Protein AF-A0A7R7RNQ8-F1 (afdb_monomer)

Structure (mmCIF, N/CA/C/O backbone):
data_AF-A0A7R7RNQ8-F1
#
_entry.id   AF-A0A7R7RNQ8-F1
#
loop_
_atom_site.group_PDB
_atom_site.id
_atom_site.type_symbol
_atom_site.label_atom_id
_atom_site.label_alt_id
_atom_site.label_comp_id
_atom_site.label_asym_id
_atom_site.label_entity_id
_atom_site.label_seq_id
_atom_site.pdbx_PDB_ins_code
_atom_site.Cartn_x
_atom_site.Cartn_y
_atom_site.Cartn_z
_atom_site.occupancy
_atom_site.B_iso_or_equiv
_atom_site.auth_seq_id
_atom_site.auth_comp_id
_atom_site.auth_asym_id
_atom_site.auth_atom_id
_atom_site.pdbx_PDB_model_num
ATOM 1 N N . MET A 1 1 ? -29.403 -21.912 22.477 1.00 39.38 1 MET A N 1
ATOM 2 C CA . MET A 1 1 ? -28.891 -20.962 21.466 1.00 39.38 1 MET A CA 1
ATOM 3 C C . MET A 1 1 ? -27.373 -20.892 21.588 1.00 39.38 1 MET A C 1
ATOM 5 O O . MET A 1 1 ? -26.887 -20.159 22.429 1.00 39.38 1 MET A O 1
ATOM 9 N N . ALA A 1 2 ? -26.626 -21.720 20.852 1.00 44.69 2 ALA A N 1
ATOM 10 C CA . ALA A 1 2 ? -25.151 -21.695 20.863 1.00 44.69 2 ALA A CA 1
ATOM 11 C C . ALA A 1 2 ? -24.516 -22.313 19.596 1.00 44.69 2 ALA A C 1
ATOM 13 O O . ALA A 1 2 ? -23.317 -22.552 19.563 1.00 44.69 2 ALA A O 1
ATOM 14 N N . LEU A 1 3 ? -25.306 -22.586 18.547 1.00 42.03 3 LEU A N 1
ATOM 15 C CA . LEU A 1 3 ? -24.865 -23.374 17.385 1.00 42.03 3 LEU A CA 1
ATOM 16 C C . LEU A 1 3 ? -24.920 -22.611 16.048 1.00 42.03 3 LEU A C 1
ATOM 18 O O . LEU A 1 3 ? -24.893 -23.229 14.994 1.00 42.03 3 LEU A O 1
ATOM 22 N N . ALA A 1 4 ? -25.023 -21.279 16.082 1.00 43.53 4 ALA A N 1
ATOM 23 C CA . ALA A 1 4 ? -25.098 -20.438 14.878 1.00 43.53 4 ALA A CA 1
ATOM 24 C C . ALA A 1 4 ? -23.815 -19.626 14.604 1.00 43.53 4 ALA A C 1
ATOM 26 O O . ALA A 1 4 ? -23.689 -19.028 13.546 1.00 43.53 4 ALA A O 1
ATOM 27 N N . LEU A 1 5 ? -22.844 -19.623 15.527 1.00 45.00 5 LEU A N 1
ATOM 28 C CA . LEU A 1 5 ? -21.599 -18.844 15.399 1.00 45.00 5 LEU A CA 1
ATOM 29 C C . LEU A 1 5 ? -20.424 -19.634 14.793 1.00 45.00 5 LEU A C 1
ATOM 31 O O . LEU A 1 5 ? -19.368 -19.066 14.549 1.00 45.00 5 LEU A O 1
ATOM 35 N N . LEU A 1 6 ? -20.593 -20.934 14.528 1.00 41.88 6 LEU A N 1
ATOM 36 C CA . LEU A 1 6 ? -19.544 -21.809 13.971 1.00 41.88 6 LEU A CA 1
ATOM 37 C C . LEU A 1 6 ? -19.605 -21.964 12.441 1.00 41.88 6 LEU A C 1
ATOM 39 O O . LEU A 1 6 ? -18.778 -22.664 11.864 1.00 41.88 6 LEU A O 1
ATOM 43 N N . LEU A 1 7 ? -20.563 -21.301 11.790 1.00 43.00 7 LEU A N 1
ATOM 44 C CA . LEU A 1 7 ? -20.811 -21.355 10.345 1.00 43.00 7 LEU A CA 1
ATOM 45 C C . LEU A 1 7 ? -20.489 -20.018 9.659 1.00 43.00 7 LEU A C 1
ATOM 47 O O . LEU A 1 7 ? -21.156 -19.632 8.704 1.00 43.00 7 LEU A O 1
ATOM 51 N N . ALA A 1 8 ? -19.460 -19.303 10.127 1.00 42.69 8 ALA A N 1
ATOM 52 C CA . ALA A 1 8 ? -18.852 -18.281 9.281 1.00 42.69 8 ALA A CA 1
ATOM 53 C C . ALA A 1 8 ? -18.310 -18.986 8.018 1.00 42.69 8 ALA A C 1
ATOM 55 O O . ALA A 1 8 ? -17.591 -19.986 8.145 1.00 42.69 8 ALA A O 1
ATOM 56 N N . PRO A 1 9 ? -18.694 -18.548 6.809 1.00 42.41 9 PRO A N 1
ATOM 57 C CA . PRO A 1 9 ? -18.375 -19.253 5.579 1.00 42.41 9 PRO A CA 1
ATOM 58 C C . PRO A 1 9 ? -16.866 -19.184 5.339 1.00 42.41 9 PRO A C 1
ATOM 60 O O . PRO A 1 9 ? -16.341 -18.171 4.899 1.00 42.41 9 PRO A O 1
ATOM 63 N N . ARG A 1 10 ? -16.152 -20.286 5.594 1.00 46.88 10 ARG A N 1
ATOM 64 C CA . ARG A 1 10 ? -14.721 -20.403 5.260 1.00 46.88 10 ARG A CA 1
ATOM 65 C C . ARG A 1 10 ? -14.441 -20.173 3.767 1.00 46.88 10 ARG A C 1
ATOM 67 O O . ARG A 1 10 ? -13.349 -19.754 3.424 1.00 46.88 10 ARG A O 1
ATOM 74 N N . GLY A 1 11 ? -15.438 -20.373 2.901 1.00 50.38 11 GLY A N 1
ATOM 75 C CA . GLY A 1 11 ? -15.301 -20.179 1.456 1.00 50.38 11 GLY A CA 1
ATOM 76 C C . GLY A 1 11 ? -15.123 -18.727 0.994 1.00 50.38 11 GLY A C 1
ATOM 77 O O . GLY A 1 11 ? -14.649 -18.529 -0.118 1.00 50.38 11 GLY A O 1
ATOM 78 N N . SER A 1 12 ? -15.470 -17.709 1.797 1.00 53.78 12 SER A N 1
ATOM 79 C CA . SER A 1 12 ? -15.275 -16.307 1.379 1.00 53.78 12 SER A CA 1
ATOM 80 C C . SER A 1 12 ? -13.824 -15.843 1.531 1.00 53.78 12 SER A C 1
ATOM 82 O O . SER A 1 12 ? -13.345 -15.051 0.725 1.00 53.78 12 SER A O 1
ATOM 84 N N . ALA A 1 13 ? -13.113 -16.378 2.527 1.00 58.53 13 ALA A N 1
ATOM 85 C CA . ALA A 1 13 ? -11.701 -16.091 2.761 1.00 58.53 13 ALA A CA 1
ATOM 86 C C . ALA A 1 13 ? -10.821 -16.622 1.621 1.00 58.53 13 ALA A C 1
ATOM 88 O O . ALA A 1 13 ? -9.940 -15.917 1.127 1.00 58.53 13 ALA A O 1
ATOM 89 N N . ASP A 1 14 ? -11.102 -17.850 1.180 1.00 64.06 14 ASP A N 1
ATOM 90 C CA . ASP A 1 14 ? -10.364 -18.494 0.094 1.00 64.06 14 ASP A CA 1
ATOM 91 C C . ASP A 1 14 ? -10.612 -17.766 -1.234 1.00 64.06 14 ASP A C 1
ATOM 93 O O . ASP A 1 14 ? -9.660 -17.414 -1.922 1.00 64.06 14 ASP A O 1
ATOM 97 N N . ALA A 1 15 ? -11.867 -17.414 -1.539 1.00 70.94 15 ALA A N 1
ATOM 98 C CA . ALA A 1 15 ? -12.206 -16.686 -2.763 1.00 70.94 15 ALA A CA 1
ATOM 99 C C . ALA A 1 15 ? -11.553 -15.294 -2.838 1.00 70.94 15 ALA A C 1
ATOM 101 O O . ALA A 1 15 ? -11.058 -14.903 -3.893 1.00 70.94 15 ALA A O 1
ATOM 102 N N . TYR A 1 16 ? -11.513 -14.554 -1.725 1.00 72.62 16 TYR A N 1
ATOM 103 C CA . TYR A 1 16 ? -10.850 -13.248 -1.683 1.00 72.62 16 TYR A CA 1
ATOM 104 C C . TYR A 1 16 ? -9.325 -13.372 -1.826 1.00 72.62 16 TYR A C 1
ATOM 106 O O . TYR A 1 16 ? -8.682 -12.566 -2.496 1.00 72.62 16 TYR A O 1
ATOM 114 N N . THR A 1 17 ? -8.737 -14.410 -1.230 1.00 75.75 17 THR A N 1
ATOM 115 C CA . THR A 1 17 ? -7.309 -14.711 -1.388 1.00 75.75 17 THR A CA 1
ATOM 116 C C . THR A 1 17 ? -6.977 -15.074 -2.836 1.00 75.75 17 THR A C 1
ATOM 118 O O . THR A 1 17 ? -5.980 -14.595 -3.377 1.00 75.75 17 THR A O 1
ATOM 121 N N . ASP A 1 18 ? -7.827 -15.868 -3.485 1.00 78.12 18 ASP A N 1
ATOM 122 C CA . ASP A 1 18 ? -7.686 -16.220 -4.897 1.00 78.12 18 ASP A CA 1
ATOM 123 C C . ASP A 1 18 ? -7.822 -14.990 -5.804 1.00 78.12 18 ASP A C 1
ATOM 125 O O . ASP A 1 18 ? -7.051 -14.841 -6.753 1.00 78.12 18 ASP A O 1
ATOM 129 N N . GLU A 1 19 ? -8.741 -14.071 -5.492 1.00 78.31 19 GLU A N 1
ATOM 130 C CA . GLU A 1 19 ? -8.885 -12.801 -6.209 1.00 78.31 19 GLU A CA 1
ATOM 131 C C . GLU A 1 19 ? -7.642 -11.916 -6.058 1.00 78.31 19 GLU A C 1
ATOM 133 O O . GLU A 1 19 ? -7.121 -11.421 -7.058 1.00 78.31 19 GLU A O 1
ATOM 138 N N . LEU A 1 20 ? -7.118 -11.767 -4.836 1.00 78.88 20 LEU A N 1
ATOM 139 C CA . LEU A 1 20 ? -5.869 -11.043 -4.576 1.00 78.88 20 LEU A CA 1
ATOM 140 C C . LEU A 1 20 ? -4.714 -11.604 -5.412 1.00 78.88 20 LEU A C 1
ATOM 142 O O . LEU A 1 20 ? -3.985 -10.852 -6.059 1.00 78.88 20 LEU A O 1
ATOM 146 N N . VAL A 1 21 ? -4.558 -12.929 -5.425 1.00 78.00 21 VAL A N 1
ATOM 147 C CA . VAL A 1 21 ? -3.505 -13.603 -6.197 1.00 78.00 21 VAL A CA 1
ATOM 148 C C . VAL A 1 21 ? -3.735 -13.452 -7.702 1.00 78.00 21 VAL A C 1
ATOM 150 O O . VAL A 1 21 ? -2.780 -13.262 -8.454 1.00 78.00 21 VAL A O 1
ATOM 153 N N . ALA A 1 22 ? -4.981 -13.505 -8.170 1.00 83.75 22 ALA A N 1
ATOM 154 C CA . ALA A 1 22 ? -5.301 -13.276 -9.574 1.00 83.75 22 ALA A CA 1
ATOM 155 C C . ALA A 1 22 ? -4.966 -11.839 -10.007 1.00 83.75 22 ALA A C 1
ATOM 157 O O . ALA A 1 22 ? -4.384 -11.654 -11.076 1.00 83.75 22 ALA A O 1
ATOM 158 N N . GLN A 1 23 ? -5.262 -10.838 -9.173 1.00 82.25 23 GLN A N 1
ATOM 159 C CA . GLN A 1 23 ? -4.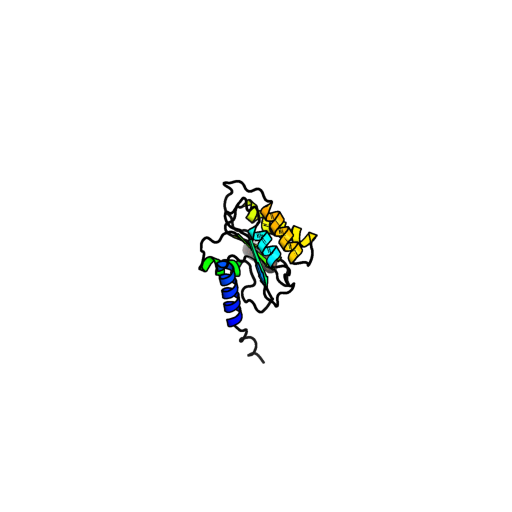900 -9.440 -9.430 1.00 82.25 23 GLN A CA 1
ATOM 160 C C . GLN A 1 23 ? -3.384 -9.218 -9.384 1.00 82.25 23 GLN A C 1
ATOM 162 O O . GLN A 1 23 ? -2.854 -8.517 -10.245 1.00 82.25 23 GLN A O 1
ATOM 167 N N . PHE A 1 24 ? -2.676 -9.896 -8.474 1.00 79.56 24 PHE A N 1
ATOM 168 C CA . PHE A 1 24 ? -1.213 -9.993 -8.486 1.00 79.56 24 PHE A CA 1
ATOM 169 C C . PHE A 1 24 ? -0.667 -10.497 -9.817 1.00 79.56 24 PHE A C 1
ATOM 171 O O . PHE A 1 24 ? 0.159 -9.830 -10.439 1.00 79.56 24 PHE A O 1
ATOM 178 N N . ASN A 1 25 ? -1.188 -11.618 -10.307 1.00 82.00 25 ASN A N 1
ATOM 179 C CA . ASN A 1 25 ? -0.768 -12.182 -11.590 1.00 82.00 25 ASN A CA 1
ATOM 180 C C . ASN A 1 25 ? -1.134 -11.295 -12.791 1.00 82.00 25 ASN A C 1
ATOM 182 O O . ASN A 1 25 ? -0.506 -11.401 -13.840 1.00 82.00 25 ASN A O 1
ATOM 186 N N . ALA A 1 26 ? -2.147 -10.440 -12.648 1.00 86.69 26 ALA A N 1
ATOM 187 C CA . ALA A 1 26 ? -2.567 -9.472 -13.656 1.00 86.69 26 ALA A CA 1
ATOM 188 C C . ALA A 1 26 ? -1.878 -8.100 -13.506 1.00 86.69 26 ALA A C 1
ATOM 190 O O . ALA A 1 26 ? -2.333 -7.135 -14.120 1.00 86.69 26 ALA A O 1
ATOM 191 N N . GLU A 1 27 ? -0.836 -7.989 -12.671 1.00 82.69 27 GLU A N 1
ATOM 192 C CA . GLU A 1 27 ? -0.091 -6.743 -12.407 1.00 82.69 27 GLU A CA 1
ATOM 193 C C . GLU A 1 27 ? -0.994 -5.582 -11.935 1.00 82.69 27 GLU A C 1
ATOM 195 O O . GLU A 1 27 ? -0.756 -4.403 -12.205 1.00 82.69 27 GLU A O 1
ATOM 200 N N . THR A 1 28 ? -2.076 -5.914 -11.226 1.00 85.88 28 THR A N 1
ATOM 201 C CA . THR A 1 28 ? -3.018 -4.940 -10.668 1.00 85.88 28 THR A CA 1
ATOM 202 C C . THR A 1 28 ? -2.738 -4.745 -9.188 1.00 85.88 28 THR A C 1
ATOM 204 O O . THR A 1 28 ? -3.066 -5.596 -8.375 1.00 85.88 28 THR A O 1
ATOM 207 N N . HIS A 1 29 ? -2.171 -3.598 -8.832 1.00 88.19 29 HIS A N 1
ATOM 208 C CA . HIS A 1 29 ? -1.651 -3.292 -7.499 1.00 88.19 29 HIS A CA 1
ATOM 209 C C . HIS A 1 29 ? -2.708 -2.818 -6.494 1.00 88.19 29 HIS A C 1
ATOM 211 O O . HIS A 1 29 ? -2.379 -2.556 -5.337 1.00 88.19 29 HIS A O 1
ATOM 217 N N . VAL A 1 30 ? -3.959 -2.646 -6.925 1.00 89.56 30 VAL A N 1
ATOM 218 C CA . VAL A 1 30 ? -5.040 -2.115 -6.089 1.00 89.56 30 VAL A CA 1
ATOM 219 C C . VAL A 1 30 ? -6.244 -3.042 -6.144 1.00 89.56 30 VAL A C 1
ATOM 221 O O . VAL A 1 30 ? -6.861 -3.190 -7.195 1.00 89.56 30 VAL A O 1
ATOM 224 N N . VAL A 1 31 ? -6.608 -3.594 -4.991 1.00 87.25 31 VAL A N 1
ATOM 225 C CA . VAL A 1 31 ? -7.728 -4.521 -4.805 1.00 87.25 31 VAL A CA 1
ATOM 226 C C . VAL A 1 31 ? -8.782 -3.863 -3.919 1.00 87.25 31 VAL A C 1
ATOM 228 O O . VAL A 1 31 ? -8.449 -3.194 -2.937 1.00 87.25 31 VAL A O 1
ATOM 231 N N . THR A 1 32 ? -10.066 -4.043 -4.237 1.00 85.94 32 THR A N 1
ATOM 232 C CA . THR A 1 32 ? -11.162 -3.462 -3.448 1.00 85.94 32 THR A CA 1
ATOM 233 C C . THR A 1 32 ? -12.312 -4.433 -3.260 1.00 85.94 32 THR A C 1
ATOM 235 O O . THR A 1 32 ? -12.943 -4.837 -4.235 1.00 85.94 32 THR A O 1
ATOM 238 N N . ASP A 1 33 ? -12.649 -4.721 -2.008 1.00 81.06 33 ASP A N 1
ATOM 239 C CA . ASP A 1 33 ? -13.890 -5.398 -1.648 1.00 81.06 33 ASP A CA 1
ATOM 240 C C . ASP A 1 33 ? -15.077 -4.433 -1.872 1.00 81.06 33 ASP A C 1
ATOM 242 O O . ASP A 1 33 ? -15.064 -3.315 -1.342 1.00 81.06 33 ASP A O 1
ATOM 246 N N . PRO A 1 34 ? -16.129 -4.827 -2.618 1.00 78.75 34 PRO A N 1
ATOM 247 C CA . PRO A 1 34 ? -17.337 -4.014 -2.794 1.00 78.75 34 PRO A CA 1
ATOM 248 C C . PRO A 1 34 ? -18.013 -3.596 -1.478 1.00 78.75 34 PRO A C 1
ATOM 250 O O . PRO A 1 34 ? -18.721 -2.588 -1.432 1.00 78.75 34 PRO A O 1
ATOM 253 N N . GLY A 1 35 ? -17.822 -4.373 -0.410 1.00 78.12 35 GLY A N 1
ATOM 254 C CA . GLY A 1 35 ? -18.317 -4.093 0.932 1.00 78.12 35 GLY A CA 1
ATOM 255 C C . GLY A 1 35 ? -17.371 -3.261 1.801 1.00 78.12 35 GLY A C 1
ATOM 256 O O . GLY A 1 35 ? -17.726 -2.995 2.953 1.00 78.12 35 GLY A O 1
ATOM 257 N N . ALA A 1 36 ? -16.186 -2.878 1.304 1.00 82.38 36 ALA A N 1
ATOM 258 C CA . ALA A 1 36 ? -15.186 -2.150 2.079 1.00 82.38 36 ALA A CA 1
ATOM 259 C C . ALA A 1 36 ? -15.747 -0.838 2.640 1.00 82.38 36 ALA A C 1
ATOM 261 O O . ALA A 1 36 ? -16.463 -0.084 1.970 1.00 82.38 36 ALA A O 1
ATOM 262 N N . ARG A 1 37 ? -15.413 -0.562 3.901 1.00 81.25 37 ARG A N 1
ATOM 263 C CA . ARG A 1 37 ? -15.802 0.665 4.599 1.00 81.25 37 ARG A CA 1
ATOM 264 C C . ARG A 1 37 ? -14.567 1.240 5.290 1.00 81.25 37 ARG A C 1
ATOM 266 O O . ARG A 1 37 ? -14.141 0.626 6.262 1.00 81.25 37 ARG A O 1
ATOM 273 N N . PRO A 1 38 ? -14.037 2.393 4.851 1.00 79.25 38 PRO A N 1
ATOM 274 C CA . PRO A 1 38 ? -14.539 3.240 3.762 1.00 79.25 38 PRO A CA 1
ATOM 275 C C . PRO A 1 38 ? -14.288 2.638 2.357 1.00 79.25 38 PRO A C 1
ATOM 277 O O . PRO A 1 38 ? -13.318 1.905 2.171 1.00 79.25 38 PRO A O 1
ATOM 280 N N . PRO A 1 39 ? -15.142 2.929 1.354 1.00 85.75 39 PRO A N 1
ATOM 281 C CA . PRO A 1 39 ? -14.940 2.430 -0.004 1.00 85.75 39 PRO A CA 1
ATOM 282 C C . PRO A 1 39 ? -13.790 3.173 -0.695 1.00 85.75 39 PRO A C 1
ATOM 284 O O . PRO A 1 39 ? -13.769 4.406 -0.721 1.00 85.75 39 PRO A O 1
ATOM 287 N N . LEU A 1 40 ? -12.873 2.435 -1.323 1.00 88.88 40 LEU A N 1
ATOM 288 C CA . LEU A 1 40 ? -11.818 3.018 -2.150 1.00 88.88 40 LEU A CA 1
ATOM 289 C C . LEU A 1 40 ? -12.351 3.297 -3.562 1.00 88.88 40 LEU A C 1
ATOM 291 O O . LEU A 1 40 ? -12.693 2.385 -4.311 1.00 88.88 40 LEU A O 1
ATOM 295 N N . ARG A 1 41 ? -12.445 4.581 -3.919 1.00 89.62 41 ARG A N 1
ATOM 296 C CA . ARG A 1 41 ? -12.845 5.040 -5.259 1.00 89.62 41 ARG A CA 1
ATOM 297 C C . ARG A 1 41 ? -11.613 5.315 -6.124 1.00 89.62 41 ARG A C 1
ATOM 299 O O . ARG A 1 41 ? -10.497 5.353 -5.621 1.00 89.62 41 ARG A O 1
ATOM 306 N N . ASN A 1 42 ? -11.821 5.510 -7.429 1.00 91.25 42 ASN A N 1
ATOM 307 C CA . ASN A 1 42 ? -10.768 5.857 -8.398 1.00 91.25 42 ASN A CA 1
ATOM 308 C C . ASN A 1 42 ? -9.593 4.857 -8.439 1.00 91.25 42 ASN A C 1
ATOM 310 O O . ASN A 1 42 ? -8.450 5.216 -8.709 1.00 91.25 42 ASN A O 1
ATOM 314 N N . VAL A 1 43 ? -9.895 3.573 -8.230 1.00 90.12 43 VAL A N 1
ATOM 315 C CA . VAL A 1 43 ? -8.936 2.454 -8.211 1.00 90.12 43 VAL A CA 1
ATOM 316 C C . VAL A 1 43 ? -8.022 2.446 -9.437 1.00 90.12 43 VAL A C 1
ATOM 318 O O . VAL A 1 43 ? -6.813 2.292 -9.306 1.00 90.12 43 VAL A O 1
ATOM 321 N N . GLY A 1 44 ? -8.574 2.676 -10.632 1.00 91.81 44 GLY A N 1
ATOM 322 C CA . GLY A 1 44 ? -7.791 2.712 -11.870 1.00 91.81 44 GLY A CA 1
ATOM 323 C C . GLY A 1 44 ? -6.825 3.899 -11.968 1.00 91.81 44 GLY A C 1
ATOM 324 O O . GLY A 1 44 ? -5.780 3.789 -12.604 1.00 91.81 44 GLY A O 1
ATOM 325 N N . GLU A 1 45 ? -7.134 5.035 -11.340 1.00 93.25 45 GLU A N 1
ATOM 326 C CA . GLU A 1 45 ? -6.198 6.164 -11.251 1.00 93.25 45 GLU A CA 1
ATOM 327 C C . GLU A 1 45 ? -5.069 5.855 -10.278 1.00 93.25 45 GLU A C 1
ATOM 329 O O . GLU A 1 45 ? -3.905 6.022 -10.638 1.00 93.25 45 GLU A O 1
ATOM 334 N N . LEU A 1 46 ? -5.402 5.311 -9.106 1.00 93.88 46 LEU A N 1
ATOM 335 C CA . LEU A 1 46 ? -4.410 4.908 -8.115 1.00 93.88 46 LEU A CA 1
ATOM 336 C C . LEU A 1 46 ? -3.482 3.812 -8.658 1.00 93.88 46 LEU A C 1
ATOM 338 O O . LEU A 1 46 ? -2.267 3.905 -8.512 1.00 93.88 46 LEU A O 1
ATOM 342 N N . ASN A 1 47 ? -4.030 2.813 -9.354 1.00 94.00 47 ASN A N 1
ATOM 343 C CA . ASN A 1 47 ? -3.229 1.766 -9.982 1.00 94.00 47 ASN A CA 1
ATOM 344 C C . ASN A 1 47 ? -2.286 2.348 -11.045 1.00 94.00 47 ASN A C 1
ATOM 346 O O . ASN A 1 47 ? -1.101 2.030 -11.055 1.00 94.00 47 ASN A O 1
ATOM 350 N N . ARG A 1 48 ? -2.767 3.267 -11.897 1.00 94.12 48 ARG A N 1
ATOM 351 C CA . ARG A 1 48 ? -1.905 3.962 -12.871 1.00 94.12 48 ARG A CA 1
ATOM 352 C C . ARG A 1 48 ? -0.810 4.782 -12.197 1.00 94.12 48 ARG A C 1
ATOM 354 O O . ARG A 1 48 ? 0.311 4.787 -12.690 1.00 94.12 48 ARG A O 1
ATOM 361 N N . GLN A 1 49 ? -1.112 5.449 -11.087 1.00 94.75 49 GLN A N 1
ATOM 362 C CA . GLN A 1 49 ? -0.127 6.199 -10.311 1.00 94.75 49 GLN A CA 1
ATOM 363 C C . GLN A 1 49 ? 0.956 5.279 -9.737 1.00 94.75 49 GLN A C 1
ATOM 365 O O . GLN A 1 49 ? 2.134 5.617 -9.807 1.00 94.75 49 GLN A O 1
ATOM 370 N N . ILE A 1 50 ? 0.573 4.109 -9.214 1.00 92.94 50 ILE A N 1
ATOM 371 C CA . ILE A 1 50 ? 1.525 3.110 -8.719 1.00 92.94 50 ILE A CA 1
ATOM 372 C C . ILE A 1 50 ? 2.390 2.588 -9.870 1.00 92.94 50 ILE A C 1
ATOM 374 O O . ILE A 1 50 ? 3.610 2.578 -9.754 1.00 92.94 50 ILE A O 1
ATOM 378 N N . LEU A 1 51 ? 1.790 2.223 -11.003 1.00 92.75 51 LEU A N 1
ATOM 379 C CA . LEU A 1 51 ? 2.523 1.712 -12.167 1.00 92.75 51 LEU A CA 1
ATOM 380 C C . LEU A 1 51 ? 3.464 2.756 -12.794 1.00 92.75 51 LEU A C 1
ATOM 382 O O . LEU A 1 51 ? 4.541 2.404 -13.264 1.00 92.75 51 LEU A O 1
ATOM 386 N N . ALA A 1 52 ? 3.075 4.034 -12.795 1.00 91.38 52 ALA A N 1
ATOM 387 C CA . ALA A 1 52 ? 3.870 5.135 -13.346 1.00 91.38 52 ALA A CA 1
ATOM 388 C C . ALA A 1 52 ? 4.864 5.749 -12.341 1.00 91.38 52 ALA A C 1
ATOM 390 O O . ALA A 1 52 ? 5.596 6.675 -12.695 1.00 91.38 52 ALA A O 1
ATOM 391 N N . GLY A 1 53 ? 4.865 5.284 -11.089 1.00 86.00 53 GLY A N 1
ATOM 392 C CA . GLY A 1 53 ? 5.690 5.842 -10.024 1.00 86.00 53 GLY A CA 1
ATOM 393 C C . GLY A 1 53 ? 7.192 5.728 -10.327 1.00 86.00 53 GLY A C 1
ATOM 394 O O . GLY A 1 53 ? 7.645 4.685 -10.802 1.00 86.00 53 GLY A O 1
ATOM 395 N N . PRO A 1 54 ? 7.999 6.768 -10.042 1.00 85.81 54 PRO A N 1
ATOM 396 C CA . PRO A 1 54 ? 9.450 6.718 -10.200 1.00 85.81 54 PRO A CA 1
ATOM 397 C C . PRO A 1 54 ? 10.084 5.925 -9.049 1.00 85.81 54 PRO A C 1
ATOM 399 O O . PRO A 1 54 ? 10.677 6.489 -8.134 1.00 85.81 54 PRO A O 1
ATOM 402 N N . TRP A 1 55 ? 9.934 4.602 -9.064 1.00 90.00 55 TRP A N 1
ATOM 403 C CA . TRP A 1 55 ? 10.444 3.722 -8.012 1.00 90.00 55 TRP A CA 1
ATOM 404 C C . TRP A 1 55 ? 11.970 3.608 -8.073 1.00 90.00 55 TRP A C 1
ATOM 406 O O . TRP A 1 55 ? 12.530 2.692 -8.664 1.00 90.00 55 TRP A O 1
ATOM 416 N N . THR A 1 56 ? 12.665 4.544 -7.431 1.00 84.81 56 THR A N 1
ATOM 417 C CA . THR A 1 56 ? 14.139 4.603 -7.384 1.00 84.81 56 THR A CA 1
ATOM 418 C C . THR A 1 56 ? 14.781 3.390 -6.707 1.00 84.81 56 THR A C 1
ATOM 420 O O . THR A 1 56 ? 15.960 3.112 -6.912 1.00 84.81 56 THR A O 1
ATOM 423 N N . TRP A 1 57 ? 14.005 2.655 -5.913 1.00 84.62 57 TRP A N 1
ATOM 424 C CA . TRP A 1 57 ? 14.465 1.564 -5.063 1.00 84.62 57 TRP A CA 1
ATOM 425 C C . TRP A 1 57 ? 13.920 0.184 -5.439 1.00 84.62 57 TRP A C 1
ATOM 427 O O . TRP A 1 57 ? 14.232 -0.800 -4.766 1.00 84.62 57 TRP A O 1
ATOM 437 N N . SER A 1 58 ? 13.111 0.093 -6.496 1.00 82.94 58 SER A N 1
ATOM 438 C CA . SER A 1 58 ? 12.554 -1.168 -6.982 1.00 82.94 58 SER A CA 1
ATOM 439 C C . SER A 1 58 ? 12.405 -1.131 -8.499 1.00 82.94 58 SER A C 1
ATOM 441 O O . SER A 1 58 ? 11.904 -0.162 -9.055 1.00 82.94 58 SER A O 1
ATOM 443 N N . SER A 1 59 ? 12.807 -2.204 -9.182 1.00 77.19 59 SER A N 1
ATOM 444 C CA . SER A 1 59 ? 12.634 -2.344 -10.636 1.00 77.19 59 SER A CA 1
ATOM 445 C C . SER A 1 59 ? 11.190 -2.639 -11.052 1.00 77.19 59 SER A C 1
ATOM 447 O O . SER A 1 59 ? 10.867 -2.560 -12.234 1.00 77.19 59 SER A O 1
ATOM 449 N N . GLN A 1 60 ? 10.335 -2.998 -10.094 1.00 82.75 60 GLN A N 1
ATOM 450 C CA . GLN A 1 60 ? 8.901 -3.208 -10.272 1.00 82.75 60 GLN A CA 1
ATOM 451 C C . GLN A 1 60 ? 8.122 -2.306 -9.310 1.00 82.75 60 GLN A C 1
ATOM 453 O O . GLN A 1 60 ? 8.649 -1.984 -8.240 1.00 82.75 60 GLN A O 1
ATOM 458 N N . PRO A 1 61 ? 6.875 -1.926 -9.632 1.00 84.81 61 PRO A N 1
ATOM 459 C CA . PRO A 1 61 ? 6.049 -1.140 -8.728 1.00 84.81 61 PRO A CA 1
ATOM 460 C C . PRO A 1 61 ? 5.872 -1.865 -7.384 1.00 84.81 61 PRO A C 1
ATOM 462 O O . PRO A 1 61 ? 5.283 -2.945 -7.337 1.00 84.81 61 PRO A O 1
ATOM 465 N N . PRO A 1 62 ? 6.399 -1.321 -6.274 1.00 87.69 62 PRO A N 1
ATOM 466 C CA . PRO A 1 62 ? 6.523 -2.065 -5.033 1.00 87.69 62 PRO A CA 1
ATOM 467 C C . PRO A 1 62 ? 5.338 -1.836 -4.095 1.00 87.69 62 PRO A C 1
ATOM 469 O O . PRO A 1 62 ? 5.402 -2.251 -2.946 1.00 87.69 62 PRO A O 1
ATOM 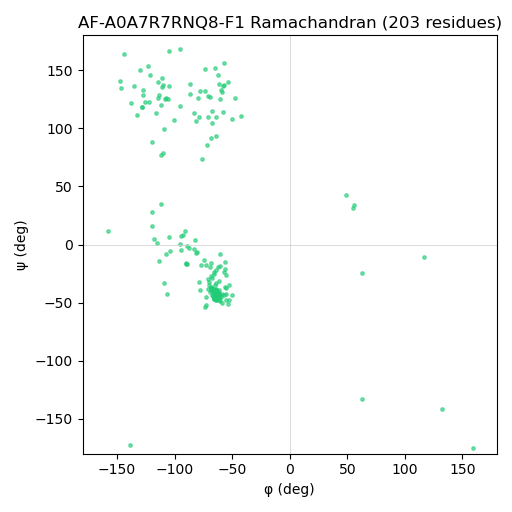472 N N . VAL A 1 63 ? 4.282 -1.140 -4.520 1.00 89.19 63 VAL A N 1
ATOM 473 C CA . VAL A 1 63 ? 3.140 -0.811 -3.659 1.00 89.19 63 VAL A CA 1
ATOM 474 C C . VAL A 1 63 ? 1.950 -1.686 -4.004 1.00 89.19 63 VAL A C 1
ATOM 476 O O . VAL A 1 63 ? 1.638 -1.878 -5.173 1.00 89.19 63 VAL A O 1
ATOM 479 N N . TRP A 1 64 ? 1.289 -2.185 -2.969 1.00 90.38 64 TRP A N 1
ATOM 480 C CA . TRP A 1 64 ? 0.063 -2.963 -3.018 1.00 90.38 64 TRP A CA 1
ATOM 481 C C . TRP A 1 64 ? -0.961 -2.327 -2.090 1.00 90.38 64 TRP A C 1
ATOM 483 O O . TRP A 1 64 ? -0.639 -1.994 -0.953 1.00 90.38 64 TRP A O 1
ATOM 493 N N . VAL A 1 65 ? -2.189 -2.150 -2.559 1.00 86.38 65 VAL A N 1
ATOM 494 C CA . VAL A 1 65 ? -3.274 -1.523 -1.799 1.00 86.38 65 VAL A CA 1
ATOM 495 C C . VAL A 1 65 ? -4.478 -2.452 -1.808 1.00 86.38 65 VAL A C 1
ATOM 497 O O . VAL A 1 65 ? -4.920 -2.878 -2.867 1.00 86.38 65 VAL A O 1
ATOM 500 N N . ALA A 1 66 ? -5.034 -2.742 -0.638 1.00 86.31 66 ALA A N 1
ATOM 501 C CA . ALA A 1 66 ? -6.233 -3.549 -0.480 1.00 86.31 66 ALA A CA 1
ATOM 502 C C . ALA A 1 66 ? -7.250 -2.815 0.398 1.00 86.31 66 ALA A C 1
ATOM 504 O O . ALA A 1 66 ? -6.983 -2.553 1.568 1.00 86.31 66 ALA A O 1
ATOM 505 N N . ALA A 1 67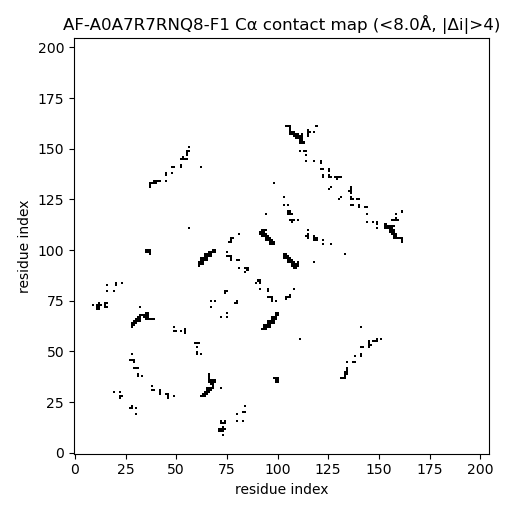 ? -8.428 -2.502 -0.136 1.00 83.19 67 ALA A N 1
ATOM 506 C CA . ALA A 1 67 ? -9.555 -2.017 0.659 1.00 83.19 67 ALA A CA 1
ATOM 507 C C . ALA A 1 67 ? -10.476 -3.190 1.013 1.00 83.19 67 ALA A C 1
ATOM 509 O O . ALA A 1 67 ? -11.006 -3.837 0.113 1.00 83.19 67 ALA A O 1
ATOM 510 N N . VAL A 1 68 ? -10.664 -3.470 2.304 1.00 81.44 68 VAL A N 1
ATOM 511 C CA . VAL A 1 68 ? -11.329 -4.690 2.795 1.00 81.44 68 VAL A CA 1
ATOM 512 C C . VAL A 1 68 ? -12.559 -4.387 3.646 1.00 81.44 68 VAL A C 1
ATOM 514 O O . VAL A 1 68 ? -12.600 -3.413 4.402 1.00 81.44 68 VAL A O 1
ATOM 517 N N . ALA A 1 69 ? -13.581 -5.243 3.553 1.00 72.56 69 ALA A N 1
ATOM 518 C CA . ALA A 1 69 ? -14.720 -5.206 4.462 1.00 72.56 69 ALA A CA 1
ATOM 519 C C . ALA A 1 69 ? -14.426 -6.027 5.733 1.00 72.56 69 ALA A C 1
ATOM 521 O O . ALA A 1 69 ? -14.079 -7.211 5.628 1.00 72.56 69 ALA A O 1
ATOM 522 N N . PRO A 1 70 ? -14.632 -5.473 6.944 1.00 58.66 70 PRO A N 1
ATOM 523 C CA . PRO A 1 70 ? -14.538 -6.253 8.172 1.00 58.66 70 PRO A CA 1
ATOM 524 C C . PRO A 1 70 ? -15.634 -7.326 8.172 1.00 58.66 70 PRO A C 1
ATOM 526 O O . PRO A 1 70 ? -16.819 -7.016 8.286 1.00 58.66 70 PRO A O 1
ATOM 529 N N . GLY A 1 71 ? -15.244 -8.592 8.022 1.00 55.56 71 GLY A N 1
ATOM 530 C CA . GLY A 1 71 ? -16.144 -9.742 8.164 1.00 55.56 71 GLY A CA 1
ATOM 531 C C . GLY A 1 71 ? -16.373 -10.595 6.915 1.00 55.56 71 GLY A C 1
ATOM 532 O O . GLY A 1 71 ? -16.893 -11.696 7.070 1.00 55.56 71 GLY A O 1
ATOM 533 N N . ASN A 1 72 ? -15.947 -10.160 5.722 1.00 51.00 72 ASN A N 1
ATOM 534 C CA . ASN A 1 72 ? -16.128 -10.947 4.490 1.00 51.00 72 ASN A CA 1
ATOM 535 C C . ASN A 1 72 ? -14.825 -11.538 3.935 1.00 51.00 72 ASN A C 1
ATOM 537 O O . ASN A 1 72 ? -14.852 -12.637 3.382 1.00 51.00 72 ASN A O 1
ATOM 541 N N . SER A 1 73 ? -13.693 -10.850 4.104 1.00 55.50 73 SER A N 1
ATOM 542 C CA . SER A 1 73 ? -12.485 -11.145 3.327 1.00 55.50 73 SER A CA 1
ATOM 543 C C . SER A 1 73 ? -11.549 -12.198 3.928 1.00 55.50 73 SER A C 1
ATOM 545 O O . SER A 1 73 ? -10.700 -12.705 3.206 1.00 55.50 73 SER A O 1
ATOM 547 N N . GLY A 1 74 ? -11.651 -12.549 5.222 1.00 53.69 74 GLY A N 1
ATOM 548 C CA . GLY A 1 74 ? -10.783 -13.528 5.922 1.00 53.69 74 GLY A CA 1
ATOM 549 C C . GLY A 1 74 ? -9.285 -13.168 6.014 1.00 53.69 74 GLY A C 1
ATOM 550 O O . GLY A 1 74 ? -8.600 -13.573 6.949 1.00 53.69 74 GLY A O 1
ATOM 551 N N . VAL A 1 75 ? -8.810 -12.346 5.083 1.00 59.53 75 VAL A N 1
ATOM 552 C CA . VAL A 1 75 ? -7.512 -11.701 4.968 1.00 59.53 75 VAL A CA 1
ATOM 553 C C . VAL A 1 75 ? -7.756 -10.220 5.232 1.00 59.53 75 VAL A C 1
ATOM 555 O O . VAL A 1 75 ? -8.250 -9.484 4.376 1.00 59.53 75 VAL A O 1
ATOM 558 N N . THR A 1 76 ? -7.478 -9.793 6.459 1.00 67.00 76 THR A N 1
ATOM 559 C CA . THR A 1 76 ? -7.730 -8.414 6.912 1.00 67.00 76 THR A CA 1
ATOM 560 C C . THR A 1 76 ? -6.452 -7.688 7.311 1.00 67.00 76 THR A C 1
ATOM 562 O O . THR A 1 76 ? -6.513 -6.579 7.823 1.00 67.00 76 THR A O 1
ATOM 565 N N . THR A 1 77 ? -5.285 -8.306 7.125 1.00 77.50 77 THR A N 1
ATOM 566 C CA . THR A 1 77 ? -4.004 -7.737 7.550 1.00 77.50 77 THR A CA 1
ATOM 567 C C . THR A 1 77 ? -2.992 -7.784 6.421 1.00 77.50 77 THR A C 1
ATOM 569 O O . THR A 1 77 ? -3.010 -8.700 5.595 1.00 77.50 77 THR A O 1
ATOM 572 N N . ALA A 1 78 ? -2.064 -6.825 6.422 1.00 81.94 78 ALA A N 1
ATOM 573 C CA . ALA A 1 78 ? -0.951 -6.804 5.479 1.00 81.94 78 ALA A CA 1
ATOM 574 C C . ALA A 1 78 ? -0.179 -8.138 5.485 1.00 81.94 78 ALA A C 1
ATOM 576 O O . ALA A 1 78 ? 0.234 -8.614 4.433 1.00 81.94 78 ALA A O 1
ATOM 577 N N . ASP A 1 79 ? -0.068 -8.796 6.646 1.00 83.06 79 ASP A N 1
ATOM 578 C CA . ASP A 1 79 ? 0.638 -10.074 6.802 1.00 83.06 79 ASP A CA 1
ATOM 579 C C . ASP A 1 79 ? -0.053 -11.247 6.143 1.00 83.06 79 ASP A C 1
ATOM 581 O O . ASP A 1 79 ? 0.610 -12.089 5.538 1.00 83.06 79 ASP A O 1
ATOM 585 N N . ALA A 1 80 ? -1.376 -11.308 6.260 1.00 80.12 80 ALA A N 1
ATOM 586 C CA . ALA A 1 80 ? -2.148 -12.345 5.604 1.00 80.12 80 ALA A CA 1
ATOM 587 C C . ALA A 1 80 ? -2.055 -12.181 4.076 1.00 80.12 80 ALA A C 1
ATOM 589 O O . ALA A 1 80 ? -1.835 -13.167 3.372 1.00 80.12 80 ALA A O 1
ATOM 590 N N . ILE A 1 81 ? -2.100 -10.938 3.574 1.00 79.94 81 ILE A N 1
ATOM 591 C CA . ILE A 1 81 ? -1.901 -10.641 2.147 1.00 79.94 81 ILE A CA 1
ATOM 592 C C . ILE A 1 81 ? -0.473 -11.011 1.711 1.00 79.94 81 ILE A C 1
ATOM 594 O O . ILE A 1 81 ? -0.292 -11.710 0.714 1.00 79.94 81 ILE A O 1
ATOM 598 N N . HIS A 1 82 ? 0.550 -10.603 2.468 1.00 85.00 82 HIS A N 1
ATOM 599 C CA . HIS A 1 82 ? 1.943 -10.953 2.181 1.00 85.00 82 HIS A CA 1
ATOM 600 C C . HIS A 1 82 ? 2.155 -12.469 2.162 1.00 85.00 82 HIS A C 1
ATOM 602 O O . HIS A 1 82 ? 2.850 -12.976 1.283 1.00 85.00 82 HIS A O 1
ATOM 608 N N . GLY A 1 83 ? 1.565 -13.199 3.112 1.00 84.69 83 GLY A N 1
ATOM 609 C CA . GLY A 1 83 ? 1.627 -14.658 3.173 1.00 84.69 83 GLY A CA 1
ATOM 610 C C . GLY A 1 83 ? 1.012 -15.318 1.939 1.00 84.69 83 GLY A C 1
ATOM 611 O O . GLY A 1 83 ? 1.635 -16.206 1.354 1.00 84.69 83 GLY A O 1
ATOM 612 N N . ALA A 1 84 ? -0.156 -14.840 1.502 1.00 79.56 84 ALA A N 1
ATOM 613 C CA . ALA A 1 84 ? -0.817 -15.318 0.291 1.00 79.56 84 ALA A CA 1
ATOM 614 C C . ALA A 1 84 ? 0.026 -15.074 -0.974 1.00 79.56 84 ALA A C 1
ATOM 616 O O . ALA A 1 84 ? 0.219 -15.994 -1.770 1.00 79.56 84 ALA A O 1
ATOM 617 N N . MET A 1 85 ? 0.594 -13.872 -1.130 1.00 79.25 85 MET A N 1
ATOM 618 C CA . MET A 1 85 ? 1.465 -13.544 -2.266 1.00 79.25 85 MET A CA 1
ATOM 619 C C . MET A 1 85 ? 2.790 -14.322 -2.225 1.00 79.25 85 MET A C 1
ATOM 621 O O . MET A 1 85 ? 3.210 -14.903 -3.227 1.00 79.25 85 MET A O 1
ATOM 625 N N . SER A 1 86 ? 3.419 -14.419 -1.050 1.00 85.12 86 SER A N 1
ATOM 626 C CA . SER A 1 86 ? 4.713 -15.095 -0.860 1.00 85.12 86 SER A CA 1
ATOM 627 C C . SER A 1 86 ? 4.662 -16.599 -1.114 1.00 85.12 86 SER A C 1
ATOM 629 O O . SER A 1 86 ? 5.683 -17.198 -1.450 1.00 85.12 86 SER A O 1
ATOM 631 N N . ALA A 1 87 ? 3.494 -17.229 -0.961 1.00 79.88 87 ALA A N 1
ATOM 632 C CA . ALA A 1 87 ? 3.306 -18.637 -1.302 1.00 79.88 87 ALA A CA 1
ATOM 633 C C . ALA A 1 87 ? 3.486 -18.911 -2.809 1.00 79.88 87 ALA A C 1
ATOM 635 O O . ALA A 1 87 ? 3.763 -20.046 -3.199 1.00 79.88 87 ALA A O 1
ATOM 636 N N . ARG A 1 88 ? 3.328 -17.885 -3.654 1.00 75.25 88 ARG A N 1
ATOM 637 C CA . ARG A 1 88 ? 3.484 -17.965 -5.113 1.00 75.25 88 ARG A CA 1
ATOM 638 C C . ARG A 1 88 ? 4.767 -17.300 -5.597 1.00 75.25 88 ARG A C 1
ATOM 640 O O . ARG A 1 88 ? 5.458 -17.893 -6.417 1.00 75.25 88 ARG A O 1
ATOM 647 N N . GLU A 1 89 ? 5.103 -16.133 -5.050 1.00 79.06 89 GLU A N 1
ATOM 648 C CA . GLU A 1 89 ? 6.343 -15.407 -5.331 1.00 79.06 89 GLU A CA 1
ATOM 649 C C . GLU A 1 89 ? 7.156 -15.232 -4.035 1.00 79.06 89 GLU A C 1
ATOM 651 O O . GLU A 1 89 ? 7.019 -14.229 -3.330 1.00 79.06 89 GLU A O 1
ATOM 656 N N . PRO A 1 90 ? 8.024 -16.199 -3.678 1.00 81.19 90 PRO A N 1
ATOM 657 C CA . PRO A 1 90 ? 8.786 -16.165 -2.427 1.00 81.19 90 PRO A CA 1
ATOM 658 C C . PRO A 1 90 ? 9.719 -14.953 -2.304 1.00 81.19 90 PRO A C 1
ATOM 660 O O . PRO A 1 90 ? 10.186 -14.629 -1.200 1.00 81.19 90 PRO A O 1
ATOM 663 N N . LYS A 1 91 ? 10.029 -14.296 -3.429 1.00 82.31 91 LYS A N 1
ATOM 664 C CA . LYS A 1 91 ? 10.866 -13.096 -3.478 1.00 82.31 91 LYS A CA 1
ATOM 665 C C . LYS A 1 91 ? 10.062 -11.802 -3.421 1.00 82.31 91 LYS A C 1
ATOM 667 O O . LYS A 1 91 ? 10.682 -10.756 -3.575 1.00 82.31 91 LYS A O 1
ATOM 672 N N . PHE A 1 92 ? 8.750 -11.858 -3.165 1.00 82.06 92 PHE A N 1
ATOM 673 C CA . PHE A 1 92 ? 7.932 -10.661 -3.009 1.00 82.06 92 PHE A CA 1
ATOM 674 C C . PHE A 1 92 ? 8.620 -9.658 -2.071 1.00 82.06 92 PHE A C 1
ATOM 676 O O . PHE A 1 92 ? 9.008 -9.991 -0.943 1.00 82.06 92 PHE A O 1
ATOM 683 N N . SER A 1 93 ? 8.777 -8.439 -2.574 1.00 86.62 93 SER A N 1
ATOM 684 C CA . SER A 1 93 ? 9.272 -7.279 -1.852 1.00 86.62 93 SER A CA 1
ATOM 685 C C . SER A 1 93 ? 8.382 -6.092 -2.181 1.00 86.62 93 SER A C 1
ATOM 687 O O . SER A 1 93 ? 8.006 -5.876 -3.332 1.00 86.62 93 SER A O 1
ATOM 689 N N . GLY A 1 94 ? 8.021 -5.319 -1.163 1.00 90.94 94 GLY A N 1
ATOM 690 C CA . GLY A 1 94 ? 7.119 -4.196 -1.362 1.00 90.94 94 GLY A CA 1
ATOM 691 C C . GLY A 1 94 ? 6.424 -3.731 -0.098 1.00 90.94 94 GLY A C 1
ATOM 692 O O . GLY A 1 94 ? 6.694 -4.199 1.008 1.00 90.94 94 GLY A O 1
ATOM 693 N N . VAL A 1 95 ? 5.520 -2.784 -0.279 1.00 92.44 95 VAL A N 1
ATOM 694 C CA . VAL A 1 95 ? 4.702 -2.166 0.751 1.00 92.44 95 VAL A CA 1
ATOM 695 C C . VAL A 1 95 ? 3.253 -2.538 0.500 1.00 92.44 95 VAL A C 1
ATOM 697 O O . VAL A 1 95 ? 2.737 -2.310 -0.588 1.00 92.44 95 VAL A O 1
ATOM 700 N N . ILE A 1 96 ? 2.601 -3.096 1.512 1.00 91.56 96 ILE A N 1
ATOM 701 C CA . ILE A 1 96 ? 1.185 -3.448 1.481 1.00 91.56 96 ILE A CA 1
ATOM 702 C C . ILE A 1 96 ? 0.436 -2.458 2.365 1.00 91.56 96 ILE A C 1
ATOM 704 O O . ILE A 1 96 ? 0.772 -2.286 3.536 1.00 91.56 96 ILE A O 1
ATOM 708 N N . VAL A 1 97 ? -0.583 -1.827 1.798 1.00 91.62 97 VAL A N 1
ATOM 709 C CA . VAL A 1 97 ? -1.533 -0.950 2.473 1.00 91.62 97 VAL A CA 1
ATOM 710 C C . VAL A 1 97 ? -2.868 -1.674 2.544 1.00 91.62 97 VAL A C 1
ATOM 712 O O . VAL A 1 97 ? -3.403 -2.085 1.518 1.00 91.62 97 VAL A O 1
ATOM 715 N N . VAL A 1 98 ? -3.421 -1.807 3.742 1.00 89.50 98 VAL A N 1
ATOM 716 C CA . VAL A 1 98 ? -4.765 -2.330 3.980 1.00 89.50 98 VAL A CA 1
ATOM 717 C C . VAL A 1 98 ? -5.641 -1.216 4.527 1.00 89.50 98 VAL A C 1
ATOM 719 O O . VAL A 1 98 ? -5.265 -0.550 5.488 1.00 89.50 98 VAL A O 1
ATOM 722 N N . ILE A 1 99 ? -6.799 -1.010 3.908 1.00 87.94 99 ILE A N 1
ATOM 723 C CA . ILE A 1 99 ? -7.786 -0.004 4.296 1.00 87.94 99 ILE A CA 1
ATOM 724 C C . ILE A 1 99 ? -9.011 -0.735 4.828 1.00 87.94 99 ILE A C 1
ATOM 726 O O . ILE A 1 99 ? -9.636 -1.506 4.097 1.00 87.94 99 ILE A O 1
ATOM 730 N N . ASP A 1 100 ? -9.363 -0.488 6.082 1.00 84.25 100 ASP A N 1
ATOM 731 C CA . ASP A 1 100 ? -10.541 -1.065 6.721 1.00 84.25 100 ASP A CA 1
ATOM 732 C C . ASP A 1 100 ? -11.274 -0.031 7.590 1.00 84.25 100 ASP A C 1
ATOM 734 O O . ASP A 1 100 ? -10.961 1.162 7.591 1.00 84.25 100 ASP A O 1
ATOM 738 N N . SER A 1 101 ? -12.274 -0.482 8.350 1.00 79.19 101 SER A N 1
ATOM 739 C CA . SER A 1 101 ? -13.054 0.405 9.219 1.00 79.19 101 SER A CA 1
ATOM 740 C C . SER A 1 101 ? -12.264 0.970 10.401 1.00 79.19 101 SER A C 1
ATOM 742 O O . SER A 1 101 ? -12.746 1.888 11.060 1.00 79.19 101 SER A O 1
ATOM 744 N N . GLN A 1 102 ? -11.110 0.384 10.725 1.00 80.25 102 GLN A N 1
ATOM 745 C CA . GLN A 1 102 ? -10.209 0.845 11.781 1.00 80.25 102 GLN A CA 1
ATOM 746 C C . GLN A 1 102 ? -9.168 1.840 11.254 1.00 80.25 102 GLN A C 1
ATOM 748 O O . GLN A 1 102 ? -8.577 2.565 12.053 1.00 80.25 102 GLN A O 1
ATOM 753 N N . GLY A 1 103 ? -8.982 1.922 9.935 1.00 83.25 103 GLY A N 1
ATOM 754 C CA . GLY A 1 103 ? -8.155 2.926 9.281 1.00 83.25 103 GLY A CA 1
ATOM 755 C C . GLY A 1 103 ? -7.209 2.317 8.253 1.00 83.25 103 GLY A C 1
ATOM 756 O O . GLY A 1 103 ? -7.573 1.411 7.506 1.00 83.25 103 GLY A O 1
ATOM 757 N N . TYR A 1 104 ? -5.994 2.862 8.201 1.00 86.62 104 TYR A N 1
ATOM 758 C CA . TYR A 1 104 ? -4.950 2.448 7.270 1.00 86.62 104 TYR A CA 1
ATOM 759 C C . TYR A 1 104 ? -3.890 1.643 8.014 1.00 86.62 104 TYR A C 1
ATOM 761 O O . TYR A 1 104 ? -3.287 2.129 8.970 1.00 86.62 104 TYR A O 1
ATOM 769 N N . HIS A 1 105 ? -3.623 0.435 7.535 1.00 87.94 105 HIS A N 1
ATOM 770 C CA . HIS A 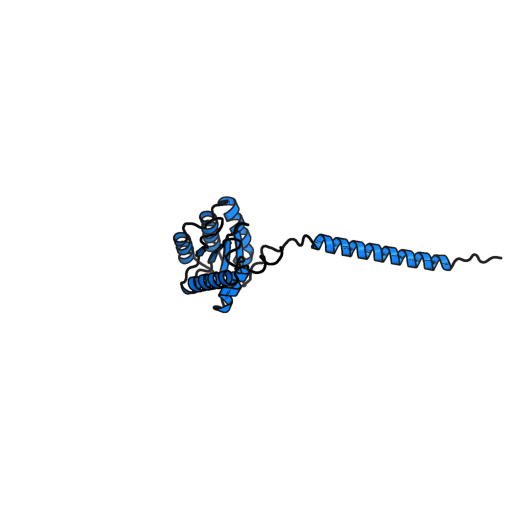1 105 ? -2.590 -0.447 8.061 1.00 87.94 105 HIS A CA 1
ATOM 771 C C . HIS A 1 105 ? -1.555 -0.657 6.975 1.00 87.94 105 HIS A C 1
ATOM 773 O O . HIS A 1 105 ? -1.844 -1.259 5.943 1.00 87.94 105 HIS A O 1
ATOM 779 N N . VAL A 1 106 ? -0.349 -0.150 7.187 1.00 90.81 106 VAL A N 1
ATOM 780 C CA . VAL A 1 106 ? 0.739 -0.285 6.224 1.00 90.81 106 VAL A CA 1
ATOM 781 C C . VAL A 1 106 ? 1.806 -1.217 6.775 1.00 90.81 106 VAL A C 1
ATOM 783 O O . VAL A 1 106 ? 2.070 -1.251 7.975 1.00 90.81 106 VAL A O 1
ATOM 786 N N . ARG A 1 107 ? 2.410 -2.018 5.899 1.00 91.44 107 ARG A N 1
ATOM 787 C CA . ARG A 1 107 ? 3.582 -2.813 6.252 1.00 91.44 107 ARG A CA 1
ATOM 788 C C . ARG A 1 107 ? 4.503 -2.978 5.058 1.00 91.44 107 ARG A C 1
ATOM 790 O O . ARG A 1 107 ? 4.042 -3.165 3.935 1.00 91.44 107 ARG A O 1
ATOM 797 N N .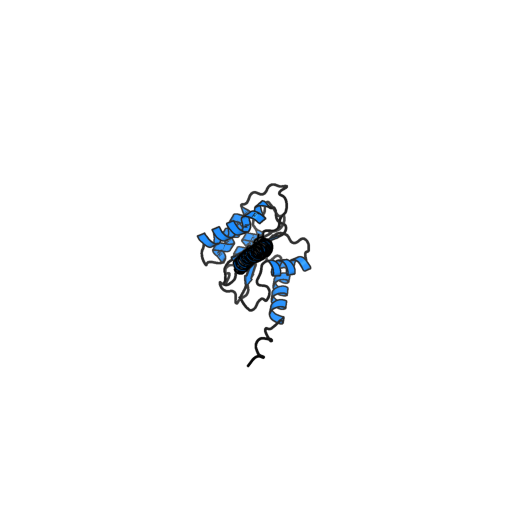 ALA A 1 108 ? 5.805 -2.915 5.300 1.00 92.50 108 ALA A N 1
ATOM 798 C CA . ALA A 1 108 ? 6.821 -3.096 4.277 1.00 92.50 108 ALA A CA 1
ATOM 799 C C . ALA A 1 108 ? 7.568 -4.416 4.472 1.00 92.50 108 ALA A C 1
ATOM 801 O O . ALA A 1 108 ? 7.961 -4.745 5.589 1.00 92.50 108 ALA A O 1
ATOM 802 N N . TYR A 1 109 ? 7.813 -5.145 3.387 1.00 91.44 109 TYR A N 1
ATOM 803 C CA . TYR A 1 109 ? 8.435 -6.466 3.390 1.00 91.44 109 TYR A CA 1
ATOM 804 C C . TYR A 1 109 ? 9.642 -6.485 2.469 1.00 91.44 109 TYR A C 1
ATOM 806 O O . TYR A 1 109 ? 9.511 -6.221 1.275 1.00 91.44 109 TYR A O 1
ATOM 814 N N . LYS A 1 110 ? 10.809 -6.838 3.020 1.00 89.38 110 LYS A N 1
ATOM 815 C CA . LYS A 1 110 ? 12.061 -6.975 2.257 1.00 89.38 110 LYS A CA 1
ATOM 816 C C . LYS A 1 110 ? 12.345 -5.763 1.348 1.00 89.38 110 LYS A C 1
ATOM 818 O O . LYS A 1 110 ? 12.783 -5.922 0.212 1.00 89.38 110 LYS A O 1
ATOM 823 N N . VAL A 1 111 ? 12.119 -4.554 1.859 1.00 90.56 111 VAL A N 1
ATOM 824 C CA . VAL A 1 111 ? 12.411 -3.286 1.168 1.00 90.56 111 VAL A CA 1
ATOM 825 C C . VAL A 1 111 ? 13.659 -2.629 1.765 1.00 90.56 111 VAL A C 1
ATOM 827 O O . VAL A 1 111 ? 14.080 -3.011 2.857 1.00 90.56 111 VAL A O 1
ATOM 830 N N . PRO A 1 112 ? 14.266 -1.619 1.125 1.00 92.31 112 PRO A N 1
ATOM 831 C CA . PRO A 1 112 ? 15.329 -0.843 1.754 1.00 92.31 112 PRO A CA 1
ATOM 832 C C . PRO A 1 112 ? 14.915 -0.269 3.108 1.00 92.31 112 PRO A C 1
ATOM 834 O O . PRO A 1 112 ? 13.803 0.225 3.280 1.00 92.31 112 PRO A O 1
ATOM 837 N N . LYS A 1 113 ? 15.826 -0.298 4.078 1.00 89.75 113 LYS A N 1
ATOM 838 C CA . LYS A 1 113 ? 15.554 0.051 5.473 1.00 89.75 113 LYS A CA 1
ATOM 839 C C . LYS A 1 113 ? 14.964 1.451 5.634 1.00 89.75 113 LYS A C 1
ATOM 841 O O . LYS A 1 113 ? 14.059 1.633 6.432 1.00 89.75 113 LYS A O 1
ATOM 846 N N . VAL A 1 114 ? 15.407 2.412 4.823 1.00 89.94 114 VAL A N 1
ATOM 847 C CA . VAL A 1 114 ? 14.859 3.778 4.849 1.00 89.94 114 VAL A CA 1
ATOM 848 C C . VAL A 1 114 ? 13.366 3.821 4.503 1.00 89.94 114 VAL A C 1
ATOM 850 O O . VAL A 1 114 ? 12.647 4.662 5.030 1.00 89.94 114 VAL A O 1
ATOM 853 N N . ILE A 1 115 ? 12.902 2.903 3.650 1.00 91.12 115 ILE A N 1
ATOM 854 C CA . ILE A 1 115 ? 11.486 2.721 3.341 1.00 91.12 115 ILE A CA 1
ATOM 855 C C . ILE A 1 115 ? 10.804 2.059 4.538 1.00 91.12 115 ILE A C 1
ATOM 857 O O . ILE A 1 115 ? 9.847 2.612 5.071 1.00 91.12 115 ILE A O 1
ATOM 861 N N . ALA A 1 116 ? 11.329 0.917 4.997 1.00 91.12 116 ALA A N 1
ATOM 862 C CA . ALA A 1 116 ? 10.753 0.143 6.099 1.00 91.12 116 ALA A CA 1
ATOM 863 C C . ALA A 1 116 ? 10.574 0.959 7.391 1.00 91.12 116 ALA A C 1
ATOM 865 O O . ALA A 1 116 ? 9.569 0.790 8.073 1.00 91.12 116 ALA A O 1
ATOM 866 N N . ASP A 1 117 ? 11.511 1.856 7.697 1.00 90.56 117 ASP A N 1
ATOM 867 C CA . ASP A 1 117 ? 11.478 2.696 8.896 1.00 90.56 117 ASP A CA 1
ATOM 868 C C . ASP A 1 117 ? 10.494 3.881 8.766 1.00 90.56 117 ASP A C 1
ATOM 870 O O . ASP A 1 117 ? 10.128 4.479 9.774 1.00 90.56 117 ASP A O 1
ATOM 874 N N . ARG A 1 118 ? 10.067 4.244 7.544 1.00 91.19 118 ARG A N 1
ATOM 875 C CA . ARG A 1 118 ? 9.259 5.452 7.271 1.00 91.19 118 ARG A CA 1
ATOM 876 C C . ARG A 1 118 ? 7.843 5.183 6.777 1.00 91.19 118 ARG A C 1
ATOM 878 O O . ARG A 1 118 ? 7.044 6.115 6.761 1.00 91.19 118 ARG A O 1
ATOM 885 N N . VAL A 1 119 ? 7.509 3.960 6.356 1.00 93.00 119 VAL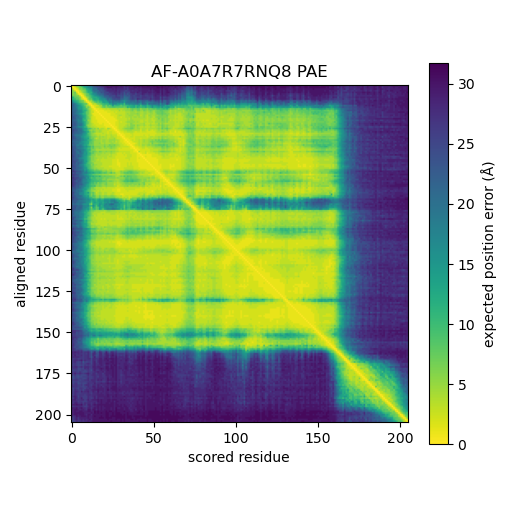 A N 1
ATOM 886 C CA . VAL A 1 119 ? 6.184 3.668 5.774 1.00 93.00 119 VAL A CA 1
ATOM 887 C C . VAL A 1 119 ? 5.027 4.066 6.694 1.00 93.00 119 VAL A C 1
ATOM 889 O O . VAL A 1 119 ? 4.076 4.687 6.223 1.00 93.00 119 VAL A O 1
ATOM 892 N N . ASP A 1 120 ? 5.140 3.787 7.995 1.00 91.56 120 ASP A N 1
ATOM 893 C CA . ASP A 1 120 ? 4.110 4.119 8.985 1.00 91.56 120 ASP A CA 1
ATOM 894 C C . ASP A 1 120 ? 3.968 5.634 9.158 1.00 91.56 120 ASP A C 1
ATOM 896 O O . ASP A 1 120 ? 2.859 6.169 9.157 1.00 91.56 120 ASP A O 1
ATOM 900 N N . GLU A 1 121 ? 5.096 6.347 9.240 1.00 92.81 121 GLU A N 1
ATOM 901 C CA . GLU A 1 121 ? 5.121 7.806 9.357 1.00 92.81 121 GLU A CA 1
ATOM 902 C C . GLU A 1 121 ? 4.483 8.472 8.130 1.00 92.81 121 GLU A C 1
ATOM 904 O O . GLU A 1 121 ? 3.612 9.332 8.273 1.00 92.81 121 GLU A O 1
ATOM 909 N N . LEU A 1 122 ? 4.864 8.047 6.921 1.00 93.69 122 LEU A N 1
ATOM 910 C CA . LEU A 1 122 ? 4.330 8.598 5.674 1.00 93.69 122 LEU A CA 1
ATOM 911 C C . LEU A 1 122 ? 2.833 8.325 5.516 1.00 93.69 122 LEU A C 1
ATOM 913 O O . LEU A 1 122 ? 2.097 9.191 5.031 1.00 93.69 122 LEU A O 1
ATOM 917 N N . MET A 1 123 ? 2.370 7.137 5.914 1.00 93.19 123 MET A N 1
ATOM 918 C CA . MET A 1 123 ? 0.944 6.818 5.898 1.00 93.19 123 MET A CA 1
ATOM 919 C C . MET A 1 123 ? 0.189 7.688 6.902 1.00 93.19 123 MET A C 1
ATOM 921 O O . MET A 1 123 ? -0.816 8.298 6.543 1.00 93.19 123 MET A O 1
ATOM 925 N N . ASN A 1 124 ? 0.702 7.828 8.126 1.00 91.38 124 ASN A N 1
ATOM 926 C CA . ASN A 1 124 ? 0.070 8.646 9.157 1.00 91.38 124 ASN A CA 1
ATOM 927 C C . ASN A 1 124 ? 0.000 10.134 8.769 1.00 91.38 124 ASN A C 1
ATOM 929 O O . ASN A 1 124 ? -1.034 10.777 8.955 1.00 91.38 124 ASN A O 1
ATOM 933 N N . GLN A 1 125 ? 1.059 10.681 8.162 1.00 93.56 125 GLN A N 1
ATOM 934 C CA . GLN A 1 125 ? 1.047 12.039 7.604 1.00 93.56 125 GLN A CA 1
ATOM 935 C C . GLN A 1 125 ? -0.029 12.184 6.518 1.00 93.56 125 GLN A C 1
ATOM 937 O O . GLN A 1 125 ? -0.810 13.133 6.532 1.00 93.56 125 GLN A O 1
ATOM 942 N N . SER A 1 126 ? -0.127 11.204 5.617 1.00 92.88 126 SER A N 1
ATOM 943 C CA . SER A 1 126 ? -1.128 11.206 4.543 1.00 92.88 126 SER A CA 1
ATOM 944 C C . SER A 1 126 ? -2.560 11.104 5.068 1.00 92.88 126 SER A C 1
ATOM 946 O O . SER A 1 126 ? -3.455 11.780 4.560 1.00 92.88 126 SER A O 1
ATOM 948 N N . ALA A 1 127 ? -2.780 10.290 6.099 1.00 90.56 127 ALA A N 1
ATOM 949 C CA . ALA A 1 127 ? -4.070 10.159 6.764 1.00 90.56 127 ALA A CA 1
ATOM 950 C C . ALA A 1 127 ? -4.439 11.433 7.539 1.00 90.56 127 ALA A C 1
ATOM 952 O O . ALA A 1 127 ? -5.594 11.846 7.530 1.00 90.56 127 ALA A O 1
ATOM 953 N N . THR A 1 128 ? -3.459 12.097 8.157 1.00 92.00 128 THR A N 1
ATOM 954 C CA . THR A 1 128 ? -3.673 13.354 8.889 1.00 92.00 128 THR A CA 1
ATOM 955 C C . THR A 1 128 ? -4.084 14.493 7.956 1.00 92.00 128 THR A C 1
ATOM 957 O O . THR A 1 128 ? -4.982 15.263 8.286 1.00 92.00 128 THR A O 1
ATOM 960 N N . GLU A 1 129 ? -3.454 14.601 6.786 1.00 92.56 129 GLU A N 1
ATOM 961 C CA . GLU A 1 129 ? -3.723 15.692 5.841 1.00 92.56 129 GLU A CA 1
ATOM 962 C C . GLU A 1 129 ? -5.011 15.508 5.033 1.00 92.56 129 GLU A C 1
ATOM 964 O O . GLU A 1 129 ? -5.725 16.479 4.785 1.00 92.56 129 GLU A O 1
ATOM 969 N N . HIS A 1 130 ? -5.310 14.277 4.612 1.00 89.31 130 HIS A N 1
ATOM 970 C CA . HIS A 1 130 ? -6.440 13.989 3.720 1.00 89.31 130 HIS A CA 1
ATOM 971 C C . HIS A 1 130 ? -7.645 13.354 4.433 1.00 89.31 130 HIS A C 1
ATOM 973 O O . HIS A 1 130 ? -8.718 13.213 3.843 1.00 89.31 130 HIS A O 1
ATOM 979 N N . GLY A 1 131 ? -7.506 13.036 5.722 1.00 80.19 131 GLY A N 1
ATOM 980 C CA . GLY A 1 131 ? -8.598 12.601 6.582 1.00 80.19 131 GLY A CA 1
ATOM 981 C C . GLY A 1 131 ? -9.241 11.284 6.121 1.00 80.19 131 GLY A C 1
ATOM 982 O O . GLY A 1 131 ? -8.538 10.307 5.860 1.00 80.19 131 GLY A O 1
ATOM 983 N N . PRO A 1 132 ? -10.585 11.208 6.061 1.00 78.94 132 PRO A N 1
ATOM 984 C CA . PRO A 1 132 ? -11.291 9.958 5.803 1.00 78.94 132 PRO A CA 1
ATOM 985 C C . PRO A 1 132 ? -11.379 9.582 4.317 1.00 78.94 132 PRO A C 1
ATOM 987 O O . PRO A 1 132 ? -12.068 8.611 4.016 1.00 78.94 132 PRO A O 1
ATOM 990 N N . ASP A 1 133 ? -10.769 10.339 3.393 1.00 90.06 133 ASP A N 1
ATOM 991 C CA . ASP A 1 133 ? -10.786 10.031 1.956 1.00 90.06 133 ASP A CA 1
ATOM 992 C C . ASP A 1 133 ? -9.726 8.966 1.612 1.00 90.06 133 ASP A C 1
ATOM 994 O O . ASP A 1 133 ? -8.536 9.290 1.528 1.00 90.06 133 ASP A O 1
ATOM 998 N N . PRO A 1 134 ? -10.130 7.707 1.338 1.00 90.69 134 PRO A N 1
ATOM 999 C CA . PRO A 1 134 ? -9.190 6.618 1.089 1.00 90.69 134 PRO A CA 1
ATOM 1000 C C . PRO A 1 134 ? -8.346 6.829 -0.156 1.00 90.69 134 PRO A C 1
ATOM 1002 O O . PRO A 1 134 ? -7.186 6.414 -0.190 1.00 90.69 134 PRO A O 1
ATOM 1005 N N . TYR A 1 135 ? -8.910 7.472 -1.179 1.00 93.56 135 TYR A N 1
ATOM 1006 C CA . TYR A 1 135 ? -8.191 7.727 -2.415 1.00 93.56 135 TYR A CA 1
ATOM 1007 C C . TYR A 1 135 ? -7.148 8.820 -2.206 1.00 93.56 135 TYR A C 1
ATOM 1009 O O . TYR A 1 135 ? -5.974 8.596 -2.502 1.00 93.56 135 TYR A O 1
ATOM 1017 N N . ALA A 1 136 ? -7.548 9.967 -1.652 1.00 93.56 136 ALA A N 1
ATOM 1018 C CA . ALA A 1 136 ? -6.632 11.085 -1.439 1.00 93.56 136 ALA A CA 1
ATOM 1019 C C . ALA A 1 136 ? -5.491 10.710 -0.479 1.00 93.56 136 ALA A C 1
ATOM 1021 O O . ALA A 1 136 ? -4.325 10.959 -0.791 1.00 93.56 136 ALA A O 1
ATOM 1022 N N . THR A 1 137 ? -5.794 10.027 0.632 1.00 94.56 137 THR A N 1
ATOM 1023 C CA . THR A 1 137 ? -4.774 9.539 1.570 1.00 94.56 137 THR A CA 1
ATOM 1024 C C . THR A 1 137 ? -3.808 8.564 0.902 1.00 94.56 137 THR A C 1
ATOM 1026 O O . THR A 1 137 ? -2.592 8.733 1.012 1.00 94.56 137 THR A O 1
ATOM 1029 N N . THR A 1 138 ? -4.314 7.565 0.174 1.00 93.81 138 THR A N 1
ATOM 1030 C CA . THR A 1 138 ? -3.438 6.549 -0.430 1.00 93.81 138 THR A CA 1
ATOM 1031 C C . THR A 1 138 ? -2.626 7.115 -1.594 1.00 93.81 138 THR A C 1
ATOM 1033 O O . THR A 1 138 ? -1.444 6.808 -1.726 1.00 93.81 138 THR A O 1
ATOM 1036 N N . SER A 1 139 ? -3.214 7.992 -2.407 1.00 95.81 139 SER A N 1
ATOM 1037 C CA . SER A 1 139 ? -2.511 8.681 -3.494 1.00 95.81 139 SER A CA 1
ATOM 1038 C C . SER A 1 139 ? -1.381 9.578 -2.968 1.00 95.81 139 SER A C 1
ATOM 1040 O O . SER A 1 139 ? -0.268 9.572 -3.510 1.00 95.81 139 SER A O 1
ATOM 1042 N N . ALA A 1 140 ? -1.623 10.307 -1.874 1.00 95.69 140 ALA A N 1
ATOM 1043 C CA . ALA A 1 140 ? -0.598 11.113 -1.219 1.00 95.69 140 ALA A CA 1
ATOM 1044 C C . ALA A 1 140 ? 0.520 10.240 -0.629 1.00 95.69 140 ALA A C 1
ATOM 1046 O O . ALA A 1 140 ? 1.702 10.543 -0.808 1.00 95.69 140 ALA A O 1
ATOM 1047 N N . PHE A 1 141 ? 0.162 9.117 -0.002 1.00 95.62 141 PHE A N 1
ATOM 1048 C CA . PHE A 1 141 ? 1.124 8.139 0.500 1.00 95.62 141 PHE A CA 1
ATOM 1049 C C . PHE A 1 141 ? 2.017 7.580 -0.616 1.00 95.62 141 PHE A C 1
ATOM 1051 O O . PHE A 1 141 ? 3.241 7.617 -0.495 1.00 95.62 141 PHE A O 1
ATOM 1058 N N . VAL A 1 142 ? 1.423 7.122 -1.724 1.00 94.81 142 VAL A N 1
ATOM 1059 C CA . VAL A 1 142 ? 2.150 6.609 -2.900 1.00 94.81 142 VAL A CA 1
ATOM 1060 C C . VAL A 1 142 ? 3.119 7.661 -3.438 1.00 94.81 142 VAL A C 1
ATOM 1062 O O . VAL A 1 142 ? 4.278 7.349 -3.707 1.00 94.81 142 VAL A O 1
ATOM 1065 N N . SER A 1 143 ? 2.677 8.918 -3.532 1.00 94.19 143 SER A N 1
ATOM 1066 C CA . SER A 1 143 ? 3.514 10.025 -4.015 1.00 94.19 143 SER A CA 1
ATOM 1067 C C . SER A 1 143 ? 4.708 10.288 -3.098 1.00 94.19 143 SER A C 1
ATOM 1069 O O . SER A 1 143 ? 5.833 10.433 -3.572 1.00 94.19 143 SER A O 1
ATOM 1071 N N . ARG A 1 144 ? 4.483 10.310 -1.779 1.00 94.19 144 ARG A N 1
ATOM 1072 C CA . ARG A 1 144 ? 5.547 10.474 -0.776 1.00 94.19 144 ARG A CA 1
ATOM 1073 C C . ARG A 1 144 ? 6.553 9.334 -0.820 1.00 94.19 144 ARG A C 1
ATOM 1075 O O . ARG A 1 144 ? 7.754 9.576 -0.768 1.00 94.19 144 ARG A O 1
ATOM 1082 N N . LEU A 1 145 ? 6.061 8.101 -0.918 1.00 93.25 145 LEU A N 1
ATOM 1083 C CA . LEU A 1 145 ? 6.894 6.906 -0.951 1.00 93.25 145 LEU A CA 1
ATOM 1084 C C . LEU A 1 145 ? 7.774 6.866 -2.206 1.00 93.25 145 LEU A C 1
ATOM 1086 O O . LE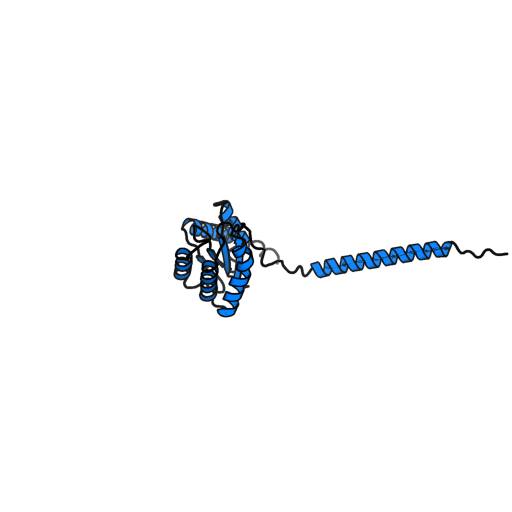U A 1 145 ? 8.947 6.510 -2.119 1.00 93.25 145 LEU A O 1
ATOM 1090 N N . ALA A 1 146 ? 7.220 7.252 -3.357 1.00 91.38 146 ALA A N 1
ATOM 1091 C CA . ALA A 1 146 ? 7.961 7.343 -4.612 1.00 91.38 146 ALA A CA 1
ATOM 1092 C C . ALA A 1 146 ? 9.001 8.478 -4.607 1.00 91.38 146 ALA A C 1
ATOM 1094 O O . ALA A 1 146 ? 10.014 8.386 -5.291 1.00 91.38 146 ALA A O 1
ATOM 1095 N N . ALA A 1 147 ? 8.770 9.535 -3.824 1.00 90.31 147 ALA A N 1
ATOM 1096 C CA . ALA A 1 147 ? 9.688 10.664 -3.693 1.00 90.31 147 ALA A CA 1
ATOM 1097 C C . ALA A 1 147 ? 10.861 10.414 -2.726 1.00 90.31 147 ALA A C 1
ATOM 1099 O O . ALA A 1 147 ? 11.746 11.264 -2.620 1.00 90.31 147 ALA A O 1
ATOM 1100 N N . LEU A 1 148 ? 10.881 9.289 -1.998 1.00 89.69 148 LEU A N 1
ATOM 1101 C CA . LEU A 1 148 ? 11.995 8.971 -1.109 1.00 89.69 148 LEU A CA 1
ATOM 1102 C C . LEU A 1 148 ? 13.258 8.651 -1.912 1.00 89.69 148 LEU A C 1
ATOM 1104 O O . LEU A 1 148 ? 13.276 7.759 -2.760 1.00 89.69 148 LEU A O 1
ATOM 1108 N N . ASP A 1 149 ? 14.338 9.351 -1.576 1.00 85.62 149 ASP A N 1
ATOM 1109 C CA . ASP A 1 149 ? 15.667 9.027 -2.074 1.00 85.62 149 ASP A CA 1
ATOM 1110 C C . ASP A 1 149 ? 16.247 7.853 -1.278 1.00 85.62 149 ASP A C 1
ATOM 1112 O O . ASP A 1 149 ? 16.290 7.868 -0.041 1.00 85.62 149 ASP A O 1
ATOM 1116 N N . VAL A 1 150 ? 16.664 6.810 -1.992 1.00 85.25 150 VAL A N 1
ATOM 1117 C CA . VAL A 1 150 ? 17.150 5.566 -1.399 1.00 85.25 150 VAL A CA 1
ATOM 1118 C C . VAL A 1 150 ? 18.570 5.306 -1.886 1.00 85.25 150 VAL A C 1
ATOM 1120 O O . VAL A 1 150 ? 18.791 5.160 -3.088 1.00 85.25 150 VAL A O 1
ATOM 1123 N N . PRO A 1 151 ? 19.547 5.177 -0.972 1.00 82.62 151 PRO A N 1
ATOM 1124 C CA . PRO A 1 151 ? 20.905 4.818 -1.351 1.00 82.62 151 PRO A CA 1
ATOM 1125 C C . PRO A 1 151 ? 20.935 3.479 -2.099 1.00 82.62 151 PRO A C 1
ATOM 1127 O O . PRO A 1 151 ? 20.342 2.504 -1.641 1.00 82.62 151 PRO A O 1
ATOM 1130 N N . ALA A 1 152 ? 21.702 3.398 -3.189 1.00 72.94 152 ALA A N 1
ATOM 1131 C CA . ALA A 1 152 ? 21.769 2.218 -4.062 1.00 72.94 152 ALA A CA 1
ATOM 1132 C C . ALA A 1 152 ? 22.147 0.897 -3.350 1.00 72.94 152 ALA A C 1
ATOM 1134 O O . ALA A 1 152 ? 21.846 -0.178 -3.854 1.00 72.94 152 ALA A O 1
ATOM 1135 N N . ASN A 1 153 ? 22.776 0.971 -2.170 1.00 77.88 153 ASN A N 1
ATOM 1136 C CA . ASN A 1 153 ? 23.171 -0.182 -1.349 1.00 77.88 153 ASN A CA 1
ATOM 1137 C C . ASN A 1 153 ? 22.509 -0.171 0.037 1.00 77.88 153 ASN A C 1
ATOM 1139 O O . ASN A 1 153 ? 23.090 -0.642 1.018 1.00 77.88 153 ASN A O 1
ATOM 1143 N N . ALA A 1 154 ? 21.328 0.434 0.149 1.00 81.62 154 ALA A N 1
ATOM 1144 C CA . ALA A 1 154 ? 20.603 0.470 1.405 1.00 81.62 154 ALA A CA 1
ATOM 1145 C C . ALA A 1 154 ? 20.300 -0.965 1.890 1.00 81.62 154 ALA A C 1
ATOM 1147 O O . ALA A 1 154 ? 19.844 -1.801 1.106 1.00 81.62 154 ALA A O 1
ATOM 1148 N N . PRO A 1 155 ? 20.545 -1.271 3.177 1.00 87.75 155 PRO A N 1
ATOM 1149 C CA . PRO A 1 155 ? 20.266 -2.593 3.720 1.00 87.75 155 PRO A CA 1
ATOM 1150 C C . PRO A 1 155 ? 18.769 -2.885 3.635 1.00 87.75 155 PRO A C 1
ATOM 1152 O O . PRO A 1 155 ? 17.953 -1.982 3.793 1.00 87.75 155 PRO A O 1
ATOM 1155 N N . VAL A 1 156 ? 18.409 -4.145 3.414 1.00 89.19 156 VAL A N 1
ATOM 1156 C CA . VAL A 1 156 ? 17.010 -4.573 3.310 1.00 89.19 156 VAL A CA 1
ATOM 1157 C C . VAL A 1 156 ? 16.441 -4.883 4.695 1.00 89.19 156 VAL A C 1
ATOM 1159 O O . VAL A 1 156 ? 17.104 -5.510 5.521 1.00 89.19 156 VAL A O 1
ATOM 1162 N N . ALA A 1 157 ? 15.204 -4.462 4.944 1.00 88.50 157 ALA A N 1
ATOM 1163 C CA . ALA A 1 157 ? 14.461 -4.707 6.169 1.00 88.50 157 ALA A CA 1
ATOM 1164 C C . ALA A 1 157 ? 12.964 -4.935 5.887 1.00 88.50 157 ALA A C 1
ATOM 1166 O O . ALA A 1 157 ? 12.438 -4.620 4.819 1.00 88.50 157 ALA A O 1
ATOM 1167 N N . THR A 1 158 ? 12.276 -5.487 6.881 1.00 87.62 158 THR A N 1
ATOM 1168 C CA . THR A 1 158 ? 10.812 -5.557 6.953 1.00 87.62 158 THR A CA 1
ATOM 1169 C C . THR A 1 158 ? 10.389 -4.635 8.087 1.00 87.62 158 THR A C 1
ATOM 1171 O O . THR A 1 158 ? 11.026 -4.654 9.144 1.00 87.62 158 THR A O 1
ATOM 1174 N N . SER A 1 159 ? 9.357 -3.819 7.876 1.00 83.19 159 SER A N 1
ATOM 1175 C CA . SER A 1 159 ? 8.894 -2.886 8.901 1.00 83.19 159 SER A CA 1
ATOM 1176 C C . SER A 1 159 ? 8.346 -3.643 10.114 1.00 83.19 159 SER A C 1
ATOM 1178 O O . SER A 1 159 ? 7.850 -4.782 10.021 1.00 83.19 159 SER A O 1
ATOM 1180 N N . ALA A 1 160 ? 8.448 -3.006 11.281 1.00 76.31 160 ALA A N 1
ATOM 1181 C CA . ALA A 1 160 ? 7.812 -3.514 12.485 1.00 76.31 160 ALA A CA 1
ATOM 1182 C C . ALA A 1 160 ? 6.299 -3.676 12.251 1.00 76.31 160 ALA A C 1
ATOM 1184 O O . ALA A 1 160 ? 5.715 -3.065 11.355 1.00 76.31 160 ALA A O 1
ATOM 1185 N N . VAL A 1 161 ? 5.654 -4.548 13.025 1.00 65.69 161 VAL A N 1
ATOM 1186 C CA . VAL A 1 161 ? 4.189 -4.588 13.029 1.00 65.69 161 VAL A CA 1
ATOM 1187 C C . VAL A 1 161 ? 3.740 -3.268 13.656 1.00 65.69 161 VAL A C 1
ATOM 1189 O O . VAL A 1 161 ? 3.995 -3.059 14.837 1.00 65.69 161 VAL A O 1
ATOM 1192 N N . ALA A 1 162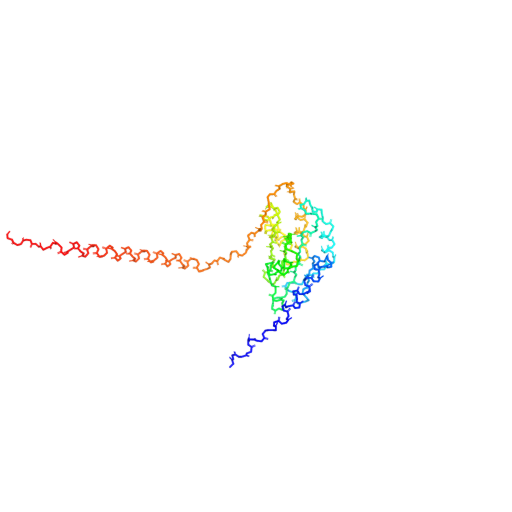 ? 3.070 -2.392 12.900 1.00 56.41 162 ALA A N 1
ATOM 1193 C CA . ALA A 1 162 ? 2.538 -1.121 13.417 1.00 56.41 162 ALA A CA 1
ATOM 1194 C C . ALA A 1 162 ? 1.507 -1.309 14.555 1.00 56.41 162 ALA A C 1
ATOM 1196 O O . ALA A 1 162 ? 1.114 -0.362 15.224 1.00 56.41 162 ALA A O 1
ATOM 1197 N N . HIS A 1 163 ? 1.103 -2.553 14.815 1.00 45.34 163 HIS A N 1
ATOM 1198 C CA . HIS A 1 163 ? 0.464 -2.993 16.045 1.00 45.34 163 HIS A CA 1
ATOM 1199 C C . HIS A 1 163 ? 1.398 -3.933 16.818 1.00 45.34 163 HIS A C 1
ATOM 1201 O O . HIS A 1 163 ? 1.165 -5.142 16.901 1.00 45.34 163 HIS A O 1
ATOM 1207 N N . GLU A 1 164 ? 2.408 -3.383 17.491 1.00 34.44 164 GLU A N 1
ATOM 1208 C CA . GLU A 1 164 ? 2.652 -3.885 18.837 1.00 34.44 164 GLU A CA 1
ATOM 1209 C C . GLU A 1 164 ? 1.391 -3.494 19.602 1.00 34.44 164 GLU A C 1
ATOM 1211 O O . GLU A 1 164 ? 1.215 -2.349 20.016 1.00 34.44 164 GLU A O 1
ATOM 1216 N N . LYS A 1 165 ? 0.426 -4.423 19.645 1.00 31.89 165 LYS A N 1
ATOM 1217 C CA . LYS A 1 165 ? -0.679 -4.370 20.593 1.00 31.89 165 LYS A CA 1
ATOM 1218 C C . LYS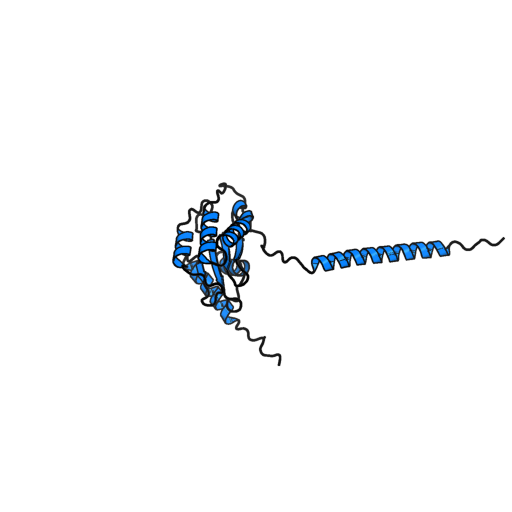 A 1 165 ? -0.017 -3.959 21.896 1.00 31.89 165 LYS A C 1
ATOM 1220 O O . LYS A 1 165 ? 0.791 -4.736 22.404 1.00 31.89 165 LYS A O 1
ATOM 1225 N N . HIS A 1 166 ? -0.280 -2.741 22.372 1.00 36.91 166 HIS A N 1
ATOM 1226 C CA . HIS A 1 166 ? 0.051 -2.395 23.741 1.00 36.91 166 HIS A CA 1
ATOM 1227 C C . HIS A 1 166 ? -0.560 -3.538 24.536 1.00 36.91 166 HIS A C 1
ATOM 1229 O O . HIS A 1 166 ? -1.771 -3.762 24.486 1.00 36.91 166 HIS A O 1
ATOM 1235 N N . ASP A 1 167 ? 0.296 -4.402 25.075 1.00 40.47 167 ASP A N 1
ATOM 1236 C CA . ASP A 1 167 ? -0.151 -5.548 25.831 1.00 40.47 167 ASP A CA 1
ATOM 1237 C C . ASP A 1 167 ? -0.740 -4.884 27.077 1.00 40.47 167 ASP A C 1
ATOM 1239 O O . ASP A 1 167 ? -0.025 -4.565 28.021 1.00 40.47 167 ASP A O 1
ATOM 1243 N N . ASP A 1 168 ? -2.043 -4.585 27.060 1.00 45.94 168 ASP A N 1
ATOM 1244 C CA . ASP A 1 168 ? -2.782 -4.047 28.212 1.00 45.94 168 ASP A CA 1
ATOM 1245 C C . ASP A 1 168 ? -2.626 -4.994 29.421 1.00 45.94 168 ASP A C 1
ATOM 1247 O O . ASP A 1 168 ? -2.845 -4.638 30.578 1.00 45.94 168 ASP A O 1
ATOM 1251 N N . TRP A 1 169 ? -2.163 -6.220 29.150 1.00 46.84 169 TRP A N 1
ATOM 1252 C CA . TRP A 1 169 ? -1.767 -7.239 30.102 1.00 46.84 169 TRP A CA 1
ATOM 1253 C C . TRP A 1 169 ? -0.279 -7.200 30.509 1.00 46.84 169 TRP A C 1
ATOM 1255 O O . TRP A 1 169 ? 0.082 -7.794 31.524 1.00 46.84 169 TRP A O 1
ATOM 1265 N N . ALA A 1 170 ? 0.612 -6.518 29.785 1.00 52.44 170 ALA A N 1
ATOM 1266 C CA . ALA A 1 170 ? 2.017 -6.356 30.176 1.00 52.44 170 ALA A CA 1
ATOM 1267 C C . ALA A 1 170 ? 2.154 -5.530 31.451 1.00 52.44 170 ALA A C 1
ATOM 1269 O O . ALA A 1 170 ? 2.906 -5.938 32.333 1.00 52.44 170 ALA A O 1
ATOM 1270 N N . TRP A 1 171 ? 1.366 -4.459 31.616 1.00 50.06 171 TRP A N 1
ATOM 1271 C CA . TRP A 1 171 ? 1.239 -3.775 32.910 1.00 50.06 171 TRP A CA 1
ATOM 1272 C C . TRP A 1 171 ? 0.869 -4.782 34.005 1.00 50.06 171 TRP A C 1
ATOM 1274 O O . TRP A 1 171 ? 1.526 -4.836 35.039 1.00 50.06 171 TRP A O 1
ATOM 1284 N N . LEU A 1 172 ? -0.126 -5.642 33.754 1.00 51.03 172 LEU A N 1
ATOM 1285 C CA . LEU A 1 172 ? -0.637 -6.575 34.758 1.00 51.03 172 LEU A CA 1
ATOM 1286 C C . LEU A 1 172 ? 0.400 -7.657 35.101 1.00 51.03 172 LEU A C 1
ATOM 1288 O O . LEU A 1 172 ? 0.568 -7.992 36.270 1.00 51.03 172 LEU A O 1
ATOM 1292 N N . LYS A 1 173 ? 1.153 -8.153 34.107 1.00 56.06 173 LYS A N 1
ATOM 1293 C CA . LYS A 1 173 ? 2.309 -9.050 34.300 1.00 56.06 173 LYS A CA 1
ATOM 1294 C C . LYS A 1 173 ? 3.402 -8.364 35.117 1.00 56.06 173 LYS A C 1
ATOM 1296 O O . LYS A 1 173 ? 3.906 -8.968 36.058 1.00 56.06 173 LYS A O 1
ATOM 1301 N N . VAL A 1 174 ? 3.745 -7.116 34.796 1.00 57.75 174 VAL A N 1
ATOM 1302 C CA . VAL A 1 174 ? 4.772 -6.344 35.512 1.00 57.75 174 VAL A CA 1
ATOM 1303 C C . VAL A 1 174 ? 4.347 -6.094 36.957 1.00 57.75 174 VAL A C 1
ATOM 1305 O O . VAL A 1 174 ? 5.128 -6.369 37.867 1.00 57.75 174 VAL A O 1
ATOM 1308 N N . THR A 1 175 ? 3.105 -5.668 37.206 1.00 55.28 175 THR A N 1
ATOM 1309 C CA . THR A 1 175 ? 2.589 -5.492 38.570 1.00 55.28 175 THR A CA 1
ATOM 1310 C C . THR A 1 175 ? 2.592 -6.816 39.331 1.00 55.28 175 THR A C 1
ATOM 1312 O O . THR A 1 175 ? 3.018 -6.845 40.479 1.00 55.28 175 THR A O 1
ATOM 1315 N N . LEU A 1 176 ? 2.199 -7.927 38.702 1.00 56.09 176 LEU A N 1
ATOM 1316 C CA . LEU A 1 176 ? 2.144 -9.233 39.364 1.00 56.09 176 LEU A CA 1
ATOM 1317 C C . LEU A 1 176 ? 3.541 -9.798 39.667 1.00 56.09 176 LEU A C 1
ATOM 1319 O O . LEU A 1 176 ? 3.739 -10.384 40.730 1.00 56.09 176 LEU A O 1
ATOM 1323 N N . VAL A 1 177 ? 4.530 -9.556 38.797 1.00 62.41 177 VAL A N 1
ATOM 1324 C CA . VAL A 1 177 ? 5.944 -9.878 39.059 1.00 62.41 177 VAL A CA 1
ATOM 1325 C C . VAL A 1 177 ? 6.492 -9.019 40.200 1.00 62.41 177 VAL A C 1
ATOM 1327 O O . VAL A 1 177 ? 7.089 -9.563 41.127 1.00 62.41 177 VAL A O 1
ATOM 1330 N N . ILE A 1 178 ? 6.246 -7.704 40.197 1.00 56.47 178 ILE A N 1
ATOM 1331 C CA . ILE A 1 178 ? 6.697 -6.801 41.271 1.00 56.47 178 ILE A CA 1
ATOM 1332 C C . ILE A 1 178 ? 6.035 -7.172 42.605 1.00 56.47 178 ILE A C 1
ATOM 1334 O O . ILE A 1 178 ? 6.723 -7.295 43.619 1.00 56.47 178 ILE A O 1
ATOM 1338 N N . SER A 1 179 ? 4.722 -7.410 42.620 1.00 56.88 179 SER A N 1
ATOM 1339 C CA . SER A 1 179 ? 4.000 -7.850 43.816 1.00 56.88 179 SER A CA 1
ATOM 1340 C C . SER A 1 179 ? 4.472 -9.224 44.293 1.00 56.88 179 SER A C 1
ATOM 1342 O O . SER A 1 179 ? 4.630 -9.425 45.496 1.00 56.88 179 SER A O 1
ATOM 1344 N N . GLY A 1 180 ? 4.765 -10.150 43.375 1.00 50.94 180 GLY A N 1
ATOM 1345 C CA . GLY A 1 180 ? 5.339 -11.456 43.695 1.00 50.94 180 GLY A CA 1
ATOM 1346 C C . GLY A 1 180 ? 6.723 -11.350 44.343 1.00 50.94 180 GLY A C 1
ATOM 1347 O O . GLY A 1 180 ? 6.972 -11.994 45.363 1.00 50.94 180 GLY A O 1
ATOM 1348 N N . ILE A 1 181 ? 7.598 -10.487 43.817 1.00 60.25 181 ILE A N 1
ATOM 1349 C CA . ILE A 1 181 ? 8.927 -10.221 44.392 1.00 60.25 181 ILE A CA 1
ATOM 1350 C C . ILE A 1 181 ? 8.800 -9.553 45.767 1.00 60.25 181 ILE A C 1
ATOM 1352 O O . ILE A 1 181 ? 9.469 -9.972 46.713 1.00 60.25 181 ILE A O 1
ATOM 1356 N N . ALA A 1 182 ? 7.913 -8.565 45.916 1.00 58.00 182 ALA A N 1
ATOM 1357 C CA . ALA A 1 182 ? 7.693 -7.872 47.185 1.00 58.00 182 ALA A CA 1
ATOM 1358 C C . ALA A 1 182 ? 7.158 -8.816 48.278 1.00 58.00 182 ALA A C 1
ATOM 1360 O O . ALA A 1 182 ? 7.654 -8.801 49.408 1.00 58.00 182 ALA A O 1
ATOM 1361 N N . LEU A 1 183 ? 6.200 -9.689 47.945 1.00 56.44 183 LEU A N 1
ATOM 1362 C CA . LEU A 1 183 ? 5.684 -10.707 48.867 1.00 56.44 183 LEU A CA 1
ATOM 1363 C C . LEU A 1 183 ? 6.739 -11.774 49.190 1.00 56.44 183 LEU A C 1
ATOM 1365 O O . LEU A 1 183 ? 6.860 -12.180 50.347 1.00 56.44 183 LEU A O 1
ATOM 1369 N N . GLY A 1 184 ? 7.548 -12.179 48.206 1.00 55.28 184 GLY A N 1
ATOM 1370 C CA . GLY A 1 184 ? 8.676 -13.090 48.411 1.00 55.28 184 GLY A CA 1
ATOM 1371 C C . GLY A 1 184 ? 9.729 -12.516 49.364 1.00 55.28 184 GLY A C 1
ATOM 1372 O O . GLY A 1 184 ? 10.152 -13.195 50.302 1.00 55.28 184 GLY A O 1
ATOM 1373 N N . MET A 1 185 ? 10.097 -11.243 49.191 1.00 59.25 185 MET A N 1
ATOM 1374 C CA . MET A 1 185 ? 11.010 -10.538 50.097 1.00 59.25 185 MET A CA 1
ATOM 1375 C C . MET A 1 185 ? 10.420 -10.367 51.499 1.00 59.25 185 MET A C 1
ATOM 1377 O O . MET A 1 185 ? 11.125 -10.597 52.481 1.00 59.25 185 MET A O 1
ATOM 1381 N N . GLY A 1 186 ? 9.135 -10.020 51.613 1.00 58.16 186 GLY A N 1
ATOM 1382 C CA . GLY A 1 186 ? 8.450 -9.917 52.904 1.00 58.16 186 GLY A CA 1
ATOM 1383 C C . GLY A 1 186 ? 8.430 -11.245 53.666 1.00 58.16 186 GLY A C 1
ATOM 1384 O O . GLY A 1 186 ? 8.742 -11.284 54.858 1.00 58.16 186 GLY A O 1
ATOM 1385 N N . ALA A 1 187 ? 8.147 -12.353 52.975 1.00 56.78 187 ALA A N 1
ATOM 1386 C CA . ALA A 1 187 ? 8.162 -13.691 53.565 1.00 56.78 187 ALA A CA 1
ATOM 1387 C C . ALA A 1 187 ? 9.578 -14.129 53.982 1.00 56.78 187 ALA A C 1
ATOM 1389 O O . ALA A 1 187 ? 9.753 -14.679 55.073 1.00 56.78 187 ALA A O 1
ATOM 1390 N N . LEU A 1 188 ? 10.599 -13.842 53.166 1.00 60.00 188 LEU A N 1
ATOM 1391 C CA . LEU A 1 188 ? 11.999 -14.124 53.502 1.00 60.00 188 LEU A CA 1
ATOM 1392 C C . LEU A 1 188 ? 12.467 -13.313 54.717 1.00 60.00 188 LEU A C 1
ATOM 1394 O O . LEU A 1 188 ? 13.055 -13.885 55.637 1.00 60.00 188 LEU A O 1
ATOM 1398 N N . LEU A 1 189 ? 12.145 -12.018 54.776 1.00 60.31 189 LEU A N 1
ATOM 1399 C CA . LEU A 1 189 ? 12.466 -11.162 55.923 1.00 60.31 189 LEU A CA 1
ATOM 1400 C C . LEU A 1 189 ? 11.751 -11.633 57.196 1.00 60.31 189 LEU A C 1
ATOM 1402 O O . LEU A 1 189 ? 12.381 -11.732 58.250 1.00 60.31 189 LEU A O 1
ATOM 1406 N N . TRP A 1 190 ? 10.475 -12.019 57.106 1.00 56.03 190 TRP A N 1
ATOM 1407 C CA . TRP A 1 190 ? 9.731 -12.569 58.243 1.00 56.03 190 TRP A CA 1
ATOM 1408 C C . TRP A 1 190 ? 10.333 -13.886 58.758 1.00 56.03 190 TRP A C 1
ATOM 1410 O O . TRP A 1 190 ? 10.469 -14.084 59.968 1.00 56.03 190 TRP A O 1
ATOM 1420 N N . ILE A 1 191 ? 10.736 -14.791 57.861 1.00 58.94 191 ILE A N 1
ATOM 1421 C CA . ILE A 1 191 ? 11.357 -16.073 58.229 1.00 58.94 191 ILE A CA 1
ATOM 1422 C C . ILE A 1 191 ? 12.730 -15.856 58.885 1.00 58.94 191 ILE A C 1
ATOM 1424 O O . ILE A 1 191 ? 13.037 -16.521 59.881 1.00 58.94 191 ILE A O 1
ATOM 1428 N N . VAL A 1 192 ? 13.531 -14.911 58.384 1.00 56.16 192 VAL A N 1
ATOM 1429 C CA . VAL A 1 192 ? 14.836 -14.559 58.971 1.00 56.16 192 VAL A CA 1
ATOM 1430 C C . VAL A 1 192 ? 14.663 -13.944 60.364 1.00 56.16 192 VAL A C 1
ATOM 1432 O O . VAL A 1 192 ? 15.299 -14.404 61.316 1.00 56.16 192 VAL A O 1
ATOM 1435 N N . VAL A 1 193 ? 13.745 -12.986 60.533 1.00 58.03 193 VAL A N 1
ATOM 1436 C CA . VAL A 1 193 ? 13.473 -12.353 61.838 1.00 58.03 193 VAL A CA 1
ATOM 1437 C C . VAL A 1 193 ? 12.933 -13.371 62.850 1.00 58.03 193 VAL A C 1
ATOM 1439 O O . VAL A 1 193 ? 13.385 -13.409 63.998 1.00 58.03 193 VAL A O 1
ATOM 1442 N N . ARG A 1 194 ? 12.031 -14.272 62.435 1.00 51.62 194 ARG A N 1
ATOM 1443 C CA . ARG A 1 194 ? 11.461 -15.303 63.321 1.00 51.62 194 ARG A CA 1
ATOM 1444 C C . ARG A 1 194 ? 12.477 -16.381 63.719 1.00 51.62 194 ARG A C 1
ATOM 1446 O O . ARG A 1 194 ? 12.393 -16.898 64.835 1.00 51.62 194 ARG A O 1
ATOM 1453 N N . ARG A 1 195 ? 13.443 -16.722 62.853 1.00 51.41 195 ARG A N 1
ATOM 1454 C CA . ARG A 1 195 ? 14.570 -17.605 63.221 1.00 51.41 195 ARG A CA 1
ATOM 1455 C C . ARG A 1 195 ? 15.515 -16.925 64.209 1.00 51.41 195 ARG A C 1
ATOM 1457 O O . ARG A 1 195 ? 15.939 -17.581 65.158 1.00 51.41 195 ARG A O 1
ATOM 1464 N N . ASN A 1 196 ? 15.776 -15.627 64.052 1.00 49.00 196 ASN A N 1
ATOM 1465 C CA . ASN A 1 196 ? 16.670 -14.899 64.953 1.00 49.00 196 ASN A CA 1
ATOM 1466 C C . ASN A 1 196 ? 16.061 -14.684 66.355 1.00 49.00 196 ASN A C 1
ATOM 1468 O O . ASN A 1 196 ? 16.771 -14.708 67.358 1.00 49.00 196 ASN A O 1
ATOM 1472 N N . HIS A 1 197 ? 14.732 -14.577 66.458 1.00 52.25 197 HIS A N 1
ATOM 1473 C CA . HIS A 1 197 ? 14.053 -14.451 67.753 1.00 52.25 197 HIS A CA 1
ATOM 1474 C C . HIS A 1 197 ? 14.032 -15.744 68.589 1.00 52.25 197 HIS A C 1
ATOM 1476 O O . HIS A 1 197 ? 13.824 -15.679 69.799 1.00 52.25 197 HIS A O 1
ATOM 1482 N N . LYS A 1 198 ? 14.280 -16.918 67.983 1.00 48.91 198 LYS A N 1
ATOM 1483 C CA . LYS A 1 198 ? 14.332 -18.207 68.702 1.00 48.91 198 LYS A CA 1
ATOM 1484 C C . LYS A 1 198 ? 15.669 -18.489 69.406 1.00 48.91 198 LYS A C 1
ATOM 1486 O O . LYS A 1 198 ? 15.731 -19.447 70.171 1.00 48.91 198 LYS A O 1
ATOM 1491 N N . HIS A 1 199 ? 16.701 -17.660 69.212 1.00 50.66 199 HIS A N 1
ATOM 1492 C CA . HIS A 1 199 ? 18.018 -17.836 69.847 1.00 50.66 199 HIS A CA 1
ATOM 1493 C C . HIS A 1 199 ? 18.328 -16.877 71.004 1.00 50.66 199 HIS A C 1
ATOM 1495 O O . HIS A 1 199 ? 19.416 -16.941 71.567 1.00 50.66 199 HIS A O 1
ATOM 1501 N N . ARG A 1 200 ? 17.370 -16.055 71.446 1.00 53.41 200 ARG A N 1
ATOM 1502 C CA . ARG A 1 200 ? 17.470 -15.361 72.738 1.00 53.41 200 ARG A CA 1
ATOM 1503 C C . ARG A 1 200 ? 16.459 -15.942 73.716 1.00 53.41 200 ARG A C 1
ATOM 1505 O O . ARG A 1 200 ? 15.401 -15.370 73.951 1.00 53.41 200 ARG A O 1
ATOM 1512 N N . LYS A 1 201 ? 16.799 -17.100 74.284 1.00 50.19 201 LYS A N 1
ATOM 1513 C CA . LYS A 1 201 ? 16.358 -17.407 75.647 1.00 50.19 201 LYS A CA 1
ATOM 1514 C C . LYS A 1 201 ? 17.280 -16.619 76.587 1.00 50.19 201 LYS A C 1
ATOM 1516 O O . LYS A 1 201 ? 18.490 -16.659 76.356 1.00 50.19 201 LYS A O 1
ATOM 1521 N N . PRO A 1 202 ? 16.761 -15.889 77.585 1.00 53.75 202 PRO A N 1
ATOM 1522 C CA . PRO A 1 202 ? 17.616 -15.358 78.635 1.00 53.75 202 PRO A CA 1
ATOM 1523 C C . PRO A 1 202 ? 18.328 -16.536 79.311 1.00 53.75 202 PRO A C 1
ATOM 1525 O O . PRO A 1 202 ? 17.699 -17.550 79.618 1.00 53.75 202 PRO A O 1
ATOM 1528 N N . ILE A 1 203 ? 19.647 -16.425 79.476 1.00 46.00 203 ILE A N 1
ATOM 1529 C CA . ILE A 1 203 ? 20.364 -17.263 80.432 1.00 46.00 203 ILE A CA 1
ATOM 1530 C C . ILE A 1 203 ? 19.938 -16.740 81.797 1.00 46.00 203 ILE A C 1
ATOM 1532 O O . ILE A 1 203 ? 20.240 -15.607 82.156 1.00 46.00 203 ILE A O 1
ATOM 1536 N N . ASP A 1 204 ? 19.155 -17.557 82.483 1.00 45.53 204 ASP A N 1
ATOM 1537 C CA . ASP A 1 204 ? 18.811 -17.395 83.884 1.00 45.53 204 ASP A CA 1
ATOM 1538 C C . ASP A 1 204 ? 20.006 -17.883 84.716 1.00 45.53 204 ASP A C 1
ATOM 1540 O O . ASP A 1 204 ? 20.343 -19.074 84.663 1.00 45.53 204 ASP A O 1
ATOM 1544 N N . LYS A 1 205 ? 20.701 -16.939 85.362 1.00 39.06 205 LYS A N 1
ATOM 1545 C CA . LYS A 1 205 ? 21.407 -17.047 86.651 1.00 39.06 205 LYS A CA 1
ATOM 1546 C C . LYS A 1 205 ? 22.088 -15.730 87.008 1.00 39.06 205 LYS A C 1
ATOM 1548 O O . LYS A 1 205 ? 22.823 -15.199 86.146 1.00 39.06 205 LYS A O 1
#

Radius of gyration: 26.67 Å; Cα contacts (8 Å, |Δi|>4): 266; chains: 1; bounding box: 52×39×100 Å

Organism: Mycobacterium intracellulare (NCBI:txid1767)

Foldseek 3Di:
DPPPPVPLPPVLQVVLLVVLVVCVVVQQQEEEDPQFVVGAPPSVVLSVCLQPFQQPFDPGSQHHEYGDEPRRHNQQAPVSSCVSNCVPVVPRWHKYWYQHPVGIFIKGDFTFVVLQACLVVLLVVLCVVVPRHPHSSSSSSSNVSSPDDGPPPGGTDIHDRPDPPPPPCVVVVVVVVVVVVVVVVVVVVVVVVVVVVVPDDDPDD

Sequence (205 aa):
MALALLLAPRGSADAYTDELVAQFNAETHVVTDPGARPPLRNVGELNRQILAGPWTWSSQPPVWVAAVAPGNSGVTTADAIHGAMSAREPKFSGVIVVIDSQGYHVRAYKVPKVIADRVDELMNQSATEHGPDPYATTSAFVSRLAALDVPANAPVATSAVAHEKHDDWAWLKVTLVISGIALGMGALLWIVVRRNHKHRKPIDK

Mean predicted aligned error: 13.93 Å

Secondary structure (DSSP, 8-state):
--SSSS---HHHHHHHHHHHHHHHHTT--EEE-TT-SS----HHHHHHHHHTS--TT-SS--EEEEE--TTTSS--SHHHHHHHHHTT-TT--EEEEEEETTEEEEEEESEEHHHHTTHHHHHHHHHHHHTT-HHHHHHHHHHHHHT----TTPPEE----S-----HHHHHHHHHHHHHHHHHHHHHHHHHHHHHHTT------

Solvent-accessible surface area (backbone atoms only — not comparable to full-atom values): 11618 Å² total; per-residue (Å²): 142,86,81,77,80,84,69,69,68,68,67,40,26,54,52,44,52,51,49,54,48,51,33,54,76,65,76,45,41,55,48,72,43,95,70,15,38,65,62,67,57,66,53,70,57,51,34,50,50,48,70,69,44,64,50,79,81,41,100,54,72,41,60,36,38,36,24,35,28,92,89,56,34,81,54,87,46,44,64,52,50,50,51,61,47,35,76,77,39,78,77,66,51,30,34,31,36,29,34,31,78,90,42,79,44,56,39,30,35,63,29,43,36,78,53,25,76,35,51,62,59,45,43,51,52,21,36,68,75,44,48,90,40,56,42,59,15,49,50,48,26,52,53,55,60,36,65,52,86,61,64,97,79,50,58,71,29,56,31,69,68,86,68,70,66,76,53,81,56,50,59,54,52,51,50,50,51,52,52,49,50,51,52,50,50,51,52,50,52,50,55,52,53,57,57,60,60,72,73,67,69,83,83,88,128

pLDDT: mean 75.35, std 17.52, range [31.89, 95.81]

Nearest PDB structures (foldseek):
  2kpt-assembly1_A  TM=6.085E-01  e=4.542E-01  Corynebacterium glutamicum
  5h2g-assembly1_B  TM=5.154E-01  e=2.707E+00  Corynebacterium glutamicum ATCC 13032